Protein AF-A0A0F9W9T1-F1 (afdb_monomer_lite)

Foldseek 3Di:
DEFEDEPNDGPDDDAQQDAAPPVRDRVVVVVVDLWFKKKWFDFDPDIDIHTLVVVCVQAWDQDPNDTDGDFDADPPPRTTGPKMWMWIFDPDVCQPQPDDDDDDPDDDDPPDPPDDDPDPDPPPDPDRRRYTYTYTDDMPVCCVVDVVNCCSRVVVPVPPVVVVVVVVVVVVVVVVVVVVVVVVVVVVD

Structure (mmCIF, N/CA/C/O backbone):
data_AF-A0A0F9W9T1-F1
#
_entry.id   AF-A0A0F9W9T1-F1
#
loop_
_atom_site.group_PDB
_atom_site.id
_atom_site.type_symbol
_atom_site.label_atom_id
_atom_site.label_alt_id
_atom_site.label_comp_id
_atom_site.label_asym_id
_atom_site.label_entity_id
_atom_site.label_seq_id
_atom_site.pdbx_PDB_ins_code
_atom_site.Cartn_x
_atom_site.Cartn_y
_atom_site.Cartn_z
_atom_site.occupancy
_atom_site.B_iso_or_equiv
_atom_site.auth_seq_id
_atom_site.auth_comp_id
_atom_site.auth_asym_id
_atom_site.auth_atom_id
_atom_site.pdbx_PDB_model_num
ATOM 1 N N . MET A 1 1 ? 1.017 -6.788 17.090 1.00 85.75 1 MET A N 1
ATOM 2 C CA . MET A 1 1 ? -0.159 -5.936 16.829 1.00 85.75 1 MET A CA 1
ATOM 3 C C . MET A 1 1 ? 0.284 -4.697 16.067 1.00 85.75 1 MET A C 1
ATOM 5 O O . MET A 1 1 ? 1.392 -4.225 16.277 1.00 85.75 1 MET A O 1
ATOM 9 N N . ILE A 1 2 ? -0.558 -4.173 15.190 1.00 88.75 2 ILE A N 1
ATOM 10 C CA . ILE A 1 2 ? -0.291 -2.956 14.420 1.00 88.75 2 ILE A CA 1
ATOM 11 C C . ILE A 1 2 ? -1.302 -1.911 14.847 1.00 88.75 2 ILE A C 1
ATOM 13 O O . ILE A 1 2 ? -2.493 -2.212 14.946 1.00 88.75 2 ILE A O 1
ATOM 17 N N . LEU A 1 3 ? -0.823 -0.699 15.093 1.00 90.81 3 LEU A N 1
ATOM 18 C CA . LEU A 1 3 ? -1.656 0.435 15.461 1.00 90.81 3 LEU A CA 1
ATOM 19 C C . LEU A 1 3 ? -1.586 1.487 14.361 1.00 90.81 3 LEU A C 1
ATOM 21 O O . LEU A 1 3 ? -0.518 2.035 14.095 1.00 90.81 3 LEU A O 1
ATOM 25 N N . LEU A 1 4 ? -2.727 1.784 13.745 1.00 92.06 4 LEU A N 1
ATOM 26 C CA . LEU A 1 4 ? -2.859 2.871 12.782 1.00 92.06 4 LEU A CA 1
ATOM 27 C C . LEU A 1 4 ? -3.355 4.110 13.526 1.00 92.06 4 LEU A C 1
ATOM 29 O O . LEU A 1 4 ? -4.450 4.099 14.092 1.00 92.06 4 LEU A O 1
ATOM 33 N N . LYS A 1 5 ? -2.544 5.165 13.562 1.00 92.81 5 LYS A N 1
ATOM 34 C CA . LYS A 1 5 ? -2.776 6.377 14.351 1.00 92.81 5 LYS A CA 1
ATOM 35 C C . LYS A 1 5 ? -3.070 7.563 13.434 1.00 92.81 5 LYS A C 1
ATOM 37 O O . LYS A 1 5 ? -2.303 7.845 12.520 1.00 92.81 5 LYS A O 1
ATOM 42 N N . LYS A 1 6 ? -4.162 8.284 13.692 1.00 92.56 6 LYS A N 1
ATOM 43 C CA . LYS A 1 6 ? -4.548 9.516 12.983 1.00 92.56 6 LYS A CA 1
ATOM 44 C C . LYS A 1 6 ? -4.962 10.568 14.012 1.00 92.56 6 LYS A C 1
ATOM 46 O O . LYS A 1 6 ? -5.697 10.243 14.939 1.00 92.56 6 LYS A O 1
ATOM 51 N N . ASP A 1 7 ? -4.458 11.795 13.891 1.00 90.56 7 ASP A N 1
ATOM 52 C CA . ASP A 1 7 ? -4.792 12.921 14.786 1.00 90.56 7 ASP A CA 1
ATOM 53 C C . ASP A 1 7 ? -4.627 12.593 16.281 1.00 90.56 7 ASP A C 1
ATOM 55 O O . ASP A 1 7 ? -5.479 12.875 17.120 1.00 90.56 7 ASP A O 1
ATOM 59 N N . ASN A 1 8 ? -3.525 11.924 16.620 1.00 85.25 8 ASN A N 1
ATOM 60 C CA . ASN A 1 8 ? -3.238 11.419 17.963 1.00 85.25 8 ASN A CA 1
ATOM 61 C C . ASN A 1 8 ? -4.199 10.368 18.543 1.00 85.25 8 ASN A C 1
ATOM 63 O O . ASN A 1 8 ? -3.999 9.938 19.679 1.00 85.25 8 ASN A O 1
ATOM 67 N N . LYS A 1 9 ? -5.155 9.869 17.759 1.00 88.62 9 LYS A N 1
ATOM 68 C CA . LYS A 1 9 ? -6.079 8.798 18.148 1.00 88.62 9 LYS A CA 1
ATOM 69 C C . LYS A 1 9 ? -5.757 7.498 17.411 1.00 88.62 9 LYS A C 1
ATOM 71 O O . LYS A 1 9 ? -5.314 7.511 16.262 1.00 88.62 9 LYS A O 1
ATOM 76 N N . ILE A 1 10 ? -5.978 6.364 18.078 1.00 88.00 10 ILE A N 1
ATOM 77 C CA . ILE A 1 10 ? -5.897 5.047 17.437 1.00 88.00 10 ILE A CA 1
ATOM 78 C C . ILE A 1 10 ? -7.117 4.912 16.530 1.00 88.00 10 ILE A C 1
ATOM 80 O O . ILE A 1 10 ? -8.256 4.953 16.987 1.00 88.00 10 ILE A O 1
ATOM 84 N N . TYR A 1 11 ? -6.864 4.795 15.233 1.00 88.38 11 TYR A N 1
ATOM 85 C CA . TYR A 1 11 ? -7.890 4.700 14.204 1.00 88.38 11 TYR A CA 1
ATOM 86 C C . TYR A 1 11 ? -8.283 3.245 13.925 1.00 88.38 11 TYR A C 1
ATOM 88 O O . TYR A 1 11 ? -9.458 2.946 13.708 1.00 88.38 11 TYR A O 1
ATOM 96 N N . LYS A 1 12 ? -7.304 2.330 13.932 1.00 90.88 12 LYS A N 1
ATOM 97 C CA . LYS A 1 12 ? -7.521 0.894 13.721 1.00 90.88 12 LYS A CA 1
ATOM 98 C C . LYS A 1 12 ? -6.409 0.075 14.373 1.00 90.88 12 LYS A C 1
ATOM 100 O O . LYS A 1 12 ? -5.238 0.440 14.292 1.00 90.88 12 LYS A O 1
ATOM 105 N N . GLU A 1 13 ? -6.797 -1.050 14.961 1.00 90.62 13 GLU A N 1
ATOM 106 C CA . GLU A 1 13 ? -5.888 -2.083 15.455 1.00 90.62 13 GLU A CA 1
ATOM 107 C C . GLU A 1 13 ? -5.963 -3.305 14.540 1.00 90.62 13 GLU A C 1
ATOM 109 O O . GLU A 1 13 ? -7.050 -3.677 14.079 1.00 90.62 13 GLU A O 1
ATOM 114 N N . ILE A 1 14 ? -4.811 -3.912 14.263 1.00 89.44 14 ILE A N 1
ATOM 115 C CA . ILE A 1 14 ? -4.697 -5.084 13.392 1.00 89.44 14 ILE A CA 1
ATOM 116 C C . ILE A 1 14 ? -3.839 -6.121 14.099 1.00 89.44 14 ILE A C 1
ATOM 118 O O . ILE A 1 14 ? -2.766 -5.812 14.634 1.00 89.44 14 ILE A O 1
ATOM 122 N N . ASP A 1 15 ? -4.293 -7.368 14.086 1.00 87.88 15 ASP A N 1
ATOM 123 C CA . ASP A 1 15 ? -3.445 -8.469 14.508 1.00 87.88 15 ASP A CA 1
ATOM 124 C C . ASP A 1 15 ? -2.345 -8.700 13.458 1.00 87.88 15 ASP A C 1
ATOM 126 O O . ASP A 1 15 ? -2.620 -8.758 12.263 1.00 87.88 15 ASP A O 1
ATOM 130 N N . VAL A 1 16 ? -1.097 -8.855 13.903 1.00 84.81 16 VAL A N 1
ATOM 131 C CA . VAL A 1 16 ? 0.056 -9.136 13.024 1.00 84.81 16 VAL A CA 1
ATOM 132 C C . VAL A 1 16 ? -0.051 -10.497 12.341 1.00 84.81 16 VAL A C 1
ATOM 134 O O . VAL A 1 16 ? 0.588 -10.713 11.315 1.00 84.81 16 VAL A O 1
ATOM 137 N N . HIS A 1 17 ? -0.853 -11.403 12.902 1.00 85.31 17 HIS A N 1
ATOM 138 C CA . HIS A 1 17 ? -1.145 -12.702 12.303 1.00 85.31 17 HIS A CA 1
ATOM 139 C C . HIS A 1 17 ? -2.252 -12.643 11.245 1.00 85.31 17 HIS A C 1
ATOM 141 O O . HIS A 1 17 ? -2.488 -13.639 10.567 1.00 85.31 17 HIS A O 1
ATOM 147 N N . THR A 1 18 ? -2.919 -11.494 11.083 1.00 86.81 18 THR A N 1
ATOM 148 C CA . THR A 1 18 ? -3.869 -11.295 9.984 1.00 86.81 18 THR A CA 1
ATOM 149 C C . THR A 1 18 ? -3.113 -11.377 8.661 1.00 86.81 18 THR A C 1
ATOM 151 O O . THR A 1 18 ? -2.023 -10.812 8.530 1.00 86.81 18 THR A O 1
ATOM 154 N N . LEU A 1 19 ? -3.691 -12.089 7.698 1.00 84.44 19 LEU A N 1
ATOM 155 C CA . LEU A 1 19 ? -3.175 -12.164 6.337 1.00 84.44 19 LEU A CA 1
ATOM 156 C C . LEU A 1 19 ? -3.692 -10.978 5.530 1.00 84.44 19 LEU A C 1
ATOM 158 O O . LEU A 1 19 ? -4.877 -10.639 5.616 1.00 84.44 19 LEU A O 1
ATOM 162 N N . ASP A 1 20 ? -2.813 -10.378 4.737 1.00 84.19 20 ASP A N 1
ATOM 163 C CA . ASP A 1 20 ? -3.243 -9.501 3.658 1.00 84.19 20 ASP A CA 1
ATOM 164 C C . ASP A 1 20 ? -3.851 -10.385 2.549 1.00 84.19 20 ASP A C 1
ATOM 166 O O . ASP A 1 20 ? -3.217 -11.339 2.096 1.00 84.19 20 ASP A O 1
ATOM 170 N N . PRO A 1 21 ? -5.099 -10.140 2.133 1.00 83.50 21 PRO A N 1
ATOM 171 C CA . PRO A 1 21 ? -5.796 -10.996 1.173 1.00 83.50 21 PRO A CA 1
ATOM 172 C C . PRO A 1 21 ? -5.230 -10.905 -0.254 1.00 83.50 21 PRO A C 1
ATOM 174 O O . PRO A 1 21 ? -5.582 -11.749 -1.076 1.00 83.50 21 PRO A O 1
ATOM 177 N N . ILE A 1 22 ? -4.418 -9.888 -0.574 1.00 87.12 22 ILE A N 1
ATOM 178 C CA . ILE A 1 22 ? -3.800 -9.742 -1.897 1.00 87.12 22 ILE A CA 1
ATOM 179 C C . ILE A 1 22 ? -2.465 -10.476 -1.911 1.00 87.12 22 ILE A C 1
ATOM 181 O O . ILE A 1 22 ? -2.247 -11.354 -2.742 1.00 87.12 22 ILE A O 1
ATOM 185 N N . SER A 1 23 ? -1.578 -10.128 -0.980 1.00 83.94 23 SER A N 1
ATOM 186 C CA . SER A 1 23 ? -0.234 -10.707 -0.938 1.00 83.94 23 SER A CA 1
ATOM 187 C C . SER A 1 23 ? -0.209 -12.125 -0.379 1.00 83.94 23 SER A C 1
ATOM 189 O O . SER A 1 23 ? 0.748 -12.856 -0.613 1.00 83.94 23 SER A O 1
ATOM 191 N N . LEU A 1 24 ? -1.255 -12.507 0.365 1.00 84.75 24 LEU A N 1
ATOM 192 C CA . LEU A 1 24 ? -1.344 -13.742 1.147 1.00 84.75 24 LEU A CA 1
ATOM 193 C C . LEU A 1 24 ? -0.253 -13.863 2.225 1.00 84.75 24 LEU A C 1
ATOM 195 O O . LEU A 1 24 ? -0.151 -14.898 2.886 1.00 84.75 24 LEU A O 1
ATOM 199 N N . ASP A 1 25 ? 0.511 -12.794 2.456 1.00 83.94 25 ASP A N 1
ATOM 200 C CA . ASP A 1 25 ? 1.517 -12.717 3.500 1.00 83.94 25 ASP A CA 1
ATOM 201 C C . ASP A 1 25 ? 0.903 -12.220 4.806 1.00 83.94 25 ASP A C 1
ATOM 203 O O . ASP A 1 25 ? 0.035 -11.342 4.853 1.00 83.94 25 ASP A O 1
ATOM 207 N N . SER A 1 26 ? 1.408 -12.759 5.913 1.00 84.75 26 SER A N 1
ATOM 208 C CA . SER A 1 26 ? 1.086 -12.206 7.225 1.00 84.75 26 SER A CA 1
ATOM 209 C C . SER A 1 26 ? 1.711 -10.828 7.384 1.00 84.75 26 SER A C 1
ATOM 211 O O . SER A 1 26 ? 2.867 -10.609 7.003 1.00 84.75 26 SER A O 1
ATOM 213 N N . TYR A 1 27 ? 1.000 -9.909 8.038 1.00 84.62 27 TYR A N 1
ATOM 214 C CA . TYR A 1 27 ? 1.586 -8.602 8.319 1.00 84.62 27 TYR A CA 1
ATOM 215 C C . TYR A 1 27 ? 2.848 -8.676 9.169 1.00 84.62 27 TYR A C 1
ATOM 217 O O . TYR A 1 27 ? 3.676 -7.778 9.078 1.00 84.62 27 TYR A O 1
ATOM 225 N N . LYS A 1 28 ? 3.026 -9.734 9.966 1.00 84.56 28 LYS A N 1
ATOM 226 C CA . LYS A 1 28 ? 4.287 -10.005 10.656 1.00 84.56 28 LYS A CA 1
ATOM 227 C C . LYS A 1 28 ? 5.464 -10.035 9.672 1.00 84.56 28 LYS A C 1
ATOM 229 O O . LYS A 1 28 ? 6.421 -9.303 9.887 1.00 84.56 28 LYS A O 1
ATOM 234 N N . ASN A 1 29 ? 5.355 -10.815 8.597 1.00 81.56 29 ASN A N 1
ATOM 235 C CA . ASN A 1 29 ? 6.407 -10.937 7.584 1.00 81.56 29 ASN A CA 1
ATOM 236 C C . ASN A 1 29 ? 6.582 -9.621 6.817 1.00 81.56 29 ASN A C 1
ATOM 238 O O . ASN A 1 29 ? 7.699 -9.171 6.589 1.00 81.56 29 ASN A O 1
ATOM 242 N N . ILE A 1 30 ? 5.471 -8.960 6.475 1.00 82.56 30 ILE A N 1
ATOM 243 C CA . ILE A 1 30 ? 5.495 -7.680 5.752 1.00 82.56 30 ILE A CA 1
ATOM 244 C C . ILE A 1 30 ? 6.203 -6.592 6.588 1.00 82.56 30 ILE A C 1
ATOM 246 O O . ILE A 1 30 ? 6.928 -5.752 6.054 1.00 82.56 30 ILE A O 1
ATOM 250 N N . ILE A 1 31 ? 6.015 -6.612 7.909 1.00 80.06 31 ILE A N 1
ATOM 251 C CA . ILE A 1 31 ? 6.613 -5.673 8.865 1.00 80.06 31 ILE A CA 1
ATOM 252 C C . ILE A 1 31 ? 8.104 -5.912 9.093 1.00 80.06 31 ILE A C 1
ATOM 254 O O . ILE A 1 31 ? 8.781 -4.993 9.540 1.00 80.06 31 ILE A O 1
ATOM 258 N N . GLU A 1 32 ? 8.656 -7.083 8.806 1.00 78.31 32 GLU A N 1
ATOM 259 C CA . GLU A 1 32 ? 10.103 -7.286 8.966 1.00 78.31 32 GLU A CA 1
ATOM 260 C C . GLU A 1 32 ? 10.920 -6.414 7.988 1.00 78.31 32 GLU A C 1
ATOM 262 O O . GLU A 1 32 ? 12.103 -6.171 8.214 1.00 78.31 32 GLU A O 1
ATOM 267 N N . ASN A 1 33 ? 10.269 -5.818 6.981 1.00 69.31 33 ASN A N 1
ATOM 268 C CA . ASN A 1 33 ? 10.853 -4.791 6.129 1.00 69.31 33 ASN A CA 1
ATOM 269 C C . ASN A 1 33 ? 10.755 -3.393 6.783 1.00 69.31 33 ASN A C 1
ATOM 271 O O . ASN A 1 33 ? 9.680 -2.908 7.163 1.00 69.31 33 ASN A O 1
ATOM 275 N N . ASP A 1 34 ? 11.892 -2.696 6.887 1.00 64.56 34 ASP A N 1
ATOM 276 C CA . ASP A 1 34 ? 12.046 -1.418 7.613 1.00 64.56 34 ASP A CA 1
ATOM 277 C C . ASP A 1 34 ? 11.173 -0.271 7.077 1.00 64.56 34 ASP A C 1
ATOM 279 O O . ASP A 1 34 ? 10.972 0.751 7.737 1.00 64.56 34 ASP A O 1
ATOM 283 N N . LYS A 1 35 ? 10.604 -0.429 5.886 1.00 75.88 35 LYS A N 1
ATOM 284 C CA . LYS A 1 35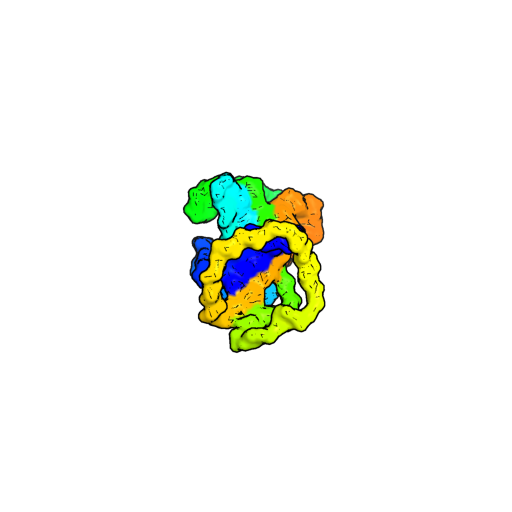 ? 9.983 0.645 5.121 1.00 75.88 35 LYS A CA 1
ATOM 285 C C . LYS A 1 35 ? 8.645 0.204 4.548 1.00 75.88 35 LYS A C 1
ATOM 287 O O . LYS A 1 35 ? 8.536 -0.066 3.364 1.00 75.88 35 LYS A O 1
ATOM 292 N N . LEU A 1 36 ? 7.626 0.187 5.403 1.00 87.00 36 LEU A N 1
ATOM 293 C CA . LEU A 1 36 ? 6.271 -0.190 5.017 1.00 87.00 36 LEU A CA 1
ATOM 294 C C . LEU A 1 36 ? 5.321 1.010 5.045 1.00 87.00 36 LEU A C 1
ATOM 296 O O . LEU A 1 36 ? 5.285 1.770 6.023 1.00 87.00 36 LEU A O 1
ATOM 300 N N . ILE A 1 37 ? 4.519 1.128 3.990 1.00 91.75 37 ILE A N 1
ATOM 301 C CA . ILE A 1 37 ? 3.337 1.982 3.944 1.00 91.75 37 ILE A CA 1
ATOM 302 C C . ILE A 1 37 ? 2.123 1.057 3.880 1.00 91.75 37 ILE A C 1
ATOM 304 O O . ILE A 1 37 ? 2.019 0.181 3.023 1.00 91.75 37 ILE A O 1
ATOM 308 N N . LEU A 1 38 ? 1.214 1.236 4.829 1.00 93.75 38 LEU A N 1
ATOM 309 C CA . LEU A 1 38 ? -0.082 0.574 4.838 1.00 93.75 38 LEU A CA 1
ATOM 310 C C . LEU A 1 38 ? -1.135 1.565 4.371 1.00 93.75 38 LEU A C 1
ATOM 312 O O . LEU A 1 38 ? -1.006 2.773 4.578 1.00 93.75 38 LEU A O 1
ATOM 316 N N . CYS A 1 39 ? -2.212 1.063 3.792 1.00 94.69 39 CYS A N 1
ATOM 317 C CA . CYS A 1 39 ? -3.379 1.875 3.510 1.00 94.69 39 CYS A CA 1
ATOM 318 C C . CYS A 1 39 ? -4.645 1.229 4.067 1.00 94.69 39 CYS A C 1
ATOM 320 O O . CYS A 1 39 ? -4.726 0.012 4.230 1.00 94.69 39 CYS A O 1
ATOM 322 N N . ILE A 1 40 ? -5.626 2.065 4.396 1.00 95.69 40 ILE A N 1
ATOM 323 C CA . ILE A 1 40 ? -6.970 1.637 4.765 1.00 95.69 40 ILE A CA 1
ATOM 324 C C . ILE A 1 40 ? -7.912 2.020 3.635 1.00 95.69 40 ILE A C 1
ATOM 326 O O . ILE A 1 40 ? -8.072 3.210 3.352 1.00 95.69 40 ILE A O 1
ATOM 330 N N . LEU A 1 41 ? -8.582 1.030 3.054 1.00 95.94 41 LEU A N 1
ATOM 331 C CA . LEU A 1 41 ? -9.713 1.247 2.162 1.00 95.94 41 LEU A CA 1
ATOM 332 C C . LEU A 1 41 ? -10.955 1.524 3.006 1.00 95.94 41 LEU A C 1
ATOM 334 O O . LEU A 1 41 ? -11.352 0.707 3.844 1.00 95.94 41 LEU A O 1
ATOM 338 N N . ILE A 1 42 ? -11.565 2.687 2.795 1.00 95.31 42 ILE A N 1
ATOM 339 C CA . ILE A 1 42 ? -12.809 3.083 3.449 1.00 95.31 42 ILE A CA 1
ATOM 340 C C . ILE A 1 42 ? -13.957 2.717 2.517 1.00 95.31 42 ILE A C 1
ATOM 342 O O . ILE A 1 42 ? -14.196 3.392 1.515 1.00 95.31 42 ILE A O 1
ATOM 346 N N . CYS A 1 43 ? -14.661 1.643 2.860 1.00 94.06 43 CYS A N 1
ATOM 347 C CA . CYS A 1 43 ? -15.869 1.212 2.166 1.00 94.06 43 CYS A CA 1
ATOM 348 C C . CYS A 1 43 ? -17.110 1.754 2.896 1.00 94.06 43 CYS A C 1
ATOM 350 O O . CYS A 1 43 ? -17.005 2.548 3.838 1.00 94.06 43 CYS A O 1
ATOM 352 N N . ASN A 1 44 ? -18.304 1.364 2.449 1.00 91.06 44 ASN A N 1
ATOM 353 C CA . ASN A 1 44 ? -19.557 1.824 3.055 1.00 91.06 44 ASN A CA 1
ATOM 354 C C . ASN A 1 44 ? -19.727 1.311 4.482 1.00 91.06 44 ASN A C 1
ATOM 356 O O . ASN A 1 44 ? -20.084 2.069 5.385 1.00 91.06 44 ASN A O 1
ATOM 360 N N . THR A 1 45 ? -19.486 0.019 4.656 1.00 89.25 45 THR A N 1
ATOM 361 C CA . THR A 1 45 ? -19.811 -0.726 5.874 1.00 89.25 45 THR A CA 1
ATOM 362 C C . THR A 1 45 ? -18.570 -1.113 6.659 1.00 89.25 45 THR A C 1
ATOM 364 O O . THR A 1 45 ? -18.626 -1.307 7.874 1.00 89.25 45 THR A O 1
ATOM 367 N N . THR A 1 46 ? -17.432 -1.196 5.983 1.00 92.38 46 THR A N 1
ATOM 368 C CA . THR A 1 46 ? -16.225 -1.819 6.511 1.00 92.38 46 THR A CA 1
ATOM 369 C C . THR A 1 46 ? -14.975 -1.027 6.144 1.00 92.38 46 THR A C 1
ATOM 371 O O . THR A 1 46 ? -14.971 -0.116 5.313 1.00 92.38 46 THR A O 1
ATOM 374 N N . ARG A 1 47 ? -13.889 -1.342 6.851 1.00 92.75 47 ARG A N 1
ATOM 375 C CA . ARG A 1 47 ? -12.562 -0.782 6.608 1.00 92.75 47 ARG A CA 1
ATOM 376 C C . ARG A 1 47 ? -11.575 -1.924 6.546 1.00 92.75 47 ARG A C 1
ATOM 378 O O . ARG A 1 47 ? -11.495 -2.703 7.501 1.00 92.75 47 ARG A O 1
ATOM 385 N N . TYR A 1 48 ? -10.819 -1.972 5.466 1.00 93.19 48 TYR A N 1
ATOM 386 C CA . TYR A 1 48 ? -9.861 -3.032 5.197 1.00 93.19 48 TYR A CA 1
ATOM 387 C C . TYR A 1 48 ? -8.473 -2.436 5.087 1.00 93.19 48 TYR A C 1
ATOM 389 O O . TYR A 1 48 ? -8.315 -1.328 4.580 1.00 93.19 48 TYR A O 1
ATOM 397 N N . VAL A 1 49 ? -7.487 -3.144 5.622 1.00 93.38 49 VAL A N 1
ATOM 398 C CA . VAL A 1 49 ? -6.094 -2.703 5.595 1.00 93.38 49 VAL A CA 1
ATOM 399 C C . VAL A 1 49 ? -5.358 -3.541 4.573 1.00 93.38 49 VAL A C 1
ATOM 401 O O . VAL A 1 49 ? -5.638 -4.730 4.467 1.00 93.38 49 VAL A O 1
ATOM 404 N N . TYR A 1 50 ? -4.459 -2.897 3.838 1.00 93.69 50 TYR A N 1
ATOM 405 C CA . TYR A 1 50 ? -3.623 -3.505 2.811 1.00 93.69 50 TYR A CA 1
ATOM 406 C C . TYR A 1 50 ? -2.248 -2.849 2.798 1.00 93.69 50 TYR A C 1
ATOM 408 O O . TYR A 1 50 ? -2.059 -1.755 3.352 1.00 93.69 50 TYR A O 1
ATOM 416 N N . ARG A 1 51 ? -1.294 -3.477 2.113 1.00 92.00 51 ARG A N 1
ATOM 417 C CA . ARG A 1 51 ? -0.086 -2.770 1.669 1.00 92.00 51 ARG A CA 1
ATOM 418 C C . ARG A 1 51 ? -0.453 -1.671 0.673 1.00 92.00 51 ARG A C 1
ATOM 420 O O . ARG A 1 51 ? -1.358 -1.833 -0.144 1.00 92.00 51 ARG A O 1
ATOM 427 N N . ALA A 1 52 ? 0.229 -0.532 0.765 1.00 91.94 52 ALA A N 1
ATOM 428 C CA . ALA A 1 52 ? -0.008 0.570 -0.158 1.00 91.94 52 ALA A CA 1
ATOM 429 C C . ALA A 1 52 ? 0.359 0.187 -1.599 1.00 91.94 52 ALA A C 1
ATOM 431 O O . ALA A 1 52 ? -0.439 0.489 -2.480 1.00 91.94 52 ALA A O 1
ATOM 432 N N . THR A 1 53 ? 1.468 -0.540 -1.808 1.00 88.06 53 THR A N 1
ATOM 433 C CA . THR A 1 53 ? 1.903 -1.087 -3.113 1.00 88.06 53 THR A CA 1
ATOM 434 C C . THR A 1 53 ? 0.749 -1.688 -3.898 1.00 88.06 53 THR A C 1
ATOM 436 O O . THR A 1 53 ? 0.417 -1.246 -4.995 1.00 88.06 53 THR A O 1
ATOM 439 N N . ASP A 1 54 ? 0.097 -2.669 -3.282 1.00 89.31 54 ASP A N 1
ATOM 440 C CA . ASP A 1 54 ? -0.864 -3.540 -3.943 1.00 89.31 54 ASP A CA 1
ATOM 441 C C . ASP A 1 54 ? -2.095 -2.728 -4.365 1.00 89.31 54 ASP A C 1
ATOM 443 O O . ASP A 1 54 ? -2.639 -2.880 -5.457 1.00 89.31 54 ASP A O 1
ATOM 447 N N . ILE A 1 55 ? -2.501 -1.781 -3.517 1.00 92.81 55 ILE A N 1
ATOM 448 C CA . ILE A 1 55 ? -3.611 -0.875 -3.803 1.00 92.81 55 ILE A CA 1
ATOM 449 C C . ILE A 1 55 ? -3.235 0.173 -4.846 1.00 92.81 55 ILE A C 1
ATOM 451 O O . ILE A 1 55 ? -4.070 0.519 -5.684 1.00 92.81 55 ILE A O 1
ATOM 455 N N . ILE A 1 56 ? -2.002 0.676 -4.818 1.00 90.19 56 ILE A N 1
ATOM 456 C CA . ILE A 1 56 ? -1.514 1.653 -5.787 1.00 90.19 56 ILE A CA 1
ATOM 457 C C . ILE A 1 56 ? -1.511 1.038 -7.185 1.00 90.19 56 ILE A C 1
ATOM 459 O O . ILE A 1 56 ? -2.030 1.660 -8.108 1.00 90.19 56 ILE A O 1
ATOM 463 N N . GLU A 1 57 ? -1.004 -0.183 -7.335 1.00 87.38 57 GLU A N 1
ATOM 464 C CA . GLU A 1 57 ? -0.986 -0.903 -8.615 1.00 87.38 57 GLU A CA 1
ATOM 465 C C . GLU A 1 57 ? -2.395 -1.178 -9.150 1.00 87.38 57 GLU A C 1
ATOM 467 O O . GLU A 1 57 ? -2.645 -1.066 -10.350 1.00 87.38 57 GLU A O 1
ATOM 472 N N . MET A 1 58 ? -3.342 -1.486 -8.261 1.00 88.69 58 MET A N 1
ATOM 473 C CA . MET A 1 58 ? -4.738 -1.708 -8.644 1.00 88.69 58 MET A CA 1
ATOM 474 C C . MET A 1 58 ? -5.481 -0.416 -9.006 1.00 88.69 58 MET A C 1
ATOM 476 O O . MET A 1 58 ? -6.412 -0.444 -9.814 1.00 88.69 58 MET A O 1
ATOM 480 N N . ARG A 1 59 ? -5.130 0.710 -8.375 1.00 88.25 59 ARG A N 1
ATOM 481 C CA . ARG A 1 59 ? -5.889 1.967 -8.470 1.00 88.25 59 ARG A CA 1
ATOM 482 C C . ARG A 1 59 ? -5.299 2.964 -9.454 1.00 88.25 59 ARG A C 1
ATOM 484 O O . ARG A 1 59 ? -6.058 3.765 -10.006 1.00 88.25 59 ARG A O 1
ATOM 491 N N . TYR A 1 60 ? -3.989 2.939 -9.670 1.00 85.88 60 TYR A N 1
ATOM 492 C CA . TYR A 1 60 ? -3.301 3.929 -10.483 1.00 85.88 60 TYR A CA 1
ATOM 493 C C . TYR A 1 60 ? -2.577 3.311 -11.668 1.00 85.88 60 TYR A C 1
ATOM 495 O O . TYR A 1 60 ? -1.836 2.345 -11.537 1.00 85.88 60 TYR A O 1
ATOM 503 N N . SER A 1 61 ? -2.703 3.962 -12.822 1.00 82.56 61 SER A N 1
ATOM 504 C CA . SER A 1 61 ? -1.785 3.762 -13.941 1.00 82.56 61 SER A CA 1
ATOM 505 C C . SER A 1 61 ? -1.019 5.052 -14.181 1.00 82.56 61 SER A C 1
ATOM 507 O O . SER A 1 61 ? -1.615 6.117 -14.358 1.00 82.56 61 SER A O 1
ATOM 509 N N . ILE A 1 62 ? 0.310 4.963 -14.151 1.00 76.75 62 ILE A N 1
ATOM 510 C CA . ILE A 1 62 ? 1.199 6.090 -14.422 1.00 76.75 62 ILE A CA 1
ATOM 511 C C . ILE A 1 62 ? 1.736 5.918 -15.840 1.00 76.75 62 ILE A C 1
ATOM 513 O O . ILE A 1 62 ? 2.629 5.107 -16.080 1.00 76.75 62 ILE A O 1
ATOM 517 N N . MET A 1 63 ? 1.206 6.694 -16.782 1.00 73.31 63 MET A N 1
ATOM 518 C CA . MET A 1 63 ? 1.697 6.741 -18.162 1.00 73.31 63 MET A CA 1
ATOM 519 C C . MET A 1 63 ? 2.139 8.163 -18.483 1.00 73.31 63 MET A C 1
ATOM 521 O O . MET A 1 63 ? 1.426 9.099 -18.165 1.00 73.31 63 MET A O 1
ATOM 525 N N . PHE A 1 64 ? 3.316 8.352 -19.087 1.00 71.88 64 PHE A N 1
ATOM 526 C CA . PHE A 1 64 ? 3.791 9.669 -19.557 1.00 71.88 64 PHE A CA 1
ATOM 527 C C . PHE A 1 64 ? 3.680 10.820 -18.530 1.00 71.88 64 PHE A C 1
ATOM 529 O O . PHE A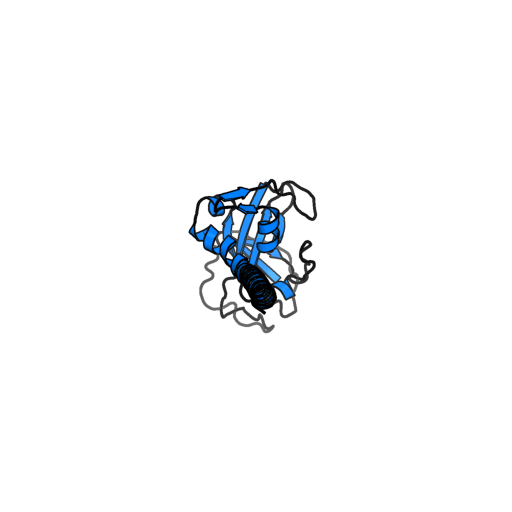 1 64 ? 3.320 11.940 -18.879 1.00 71.88 64 PHE A O 1
ATOM 536 N N . ASN 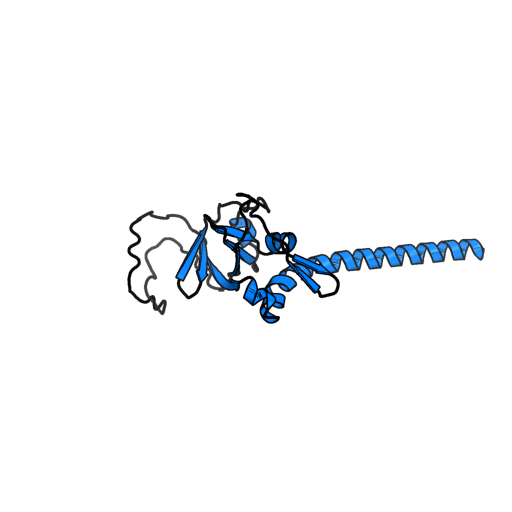A 1 65 ? 3.990 10.556 -17.255 1.00 69.38 65 ASN A N 1
ATOM 537 C CA . ASN A 1 65 ? 3.828 11.491 -16.128 1.00 69.38 65 ASN A CA 1
ATOM 538 C C . ASN A 1 65 ? 2.379 11.916 -15.808 1.00 69.38 65 ASN A C 1
ATOM 540 O O . ASN A 1 65 ? 2.179 12.774 -14.947 1.00 69.38 65 ASN A O 1
ATOM 544 N N . THR A 1 66 ? 1.365 11.306 -16.422 1.00 74.06 66 THR A N 1
ATOM 545 C CA . THR A 1 66 ? -0.036 11.451 -16.018 1.00 74.06 66 THR A CA 1
ATOM 546 C C . THR A 1 66 ? -0.469 10.273 -15.151 1.00 74.06 66 THR A C 1
ATOM 548 O O . THR A 1 66 ? -0.179 9.115 -15.450 1.00 74.06 66 THR A O 1
ATOM 551 N N . ILE A 1 67 ? -1.157 10.579 -14.049 1.00 78.19 67 ILE A N 1
ATOM 552 C CA . ILE A 1 67 ? -1.713 9.584 -13.129 1.00 78.19 67 ILE A CA 1
ATOM 553 C C . ILE A 1 67 ? -3.184 9.394 -13.487 1.00 78.19 67 ILE A C 1
ATOM 555 O O . ILE A 1 67 ? -3.984 10.320 -13.338 1.00 78.19 67 ILE A O 1
ATOM 559 N N . HIS A 1 68 ? -3.535 8.194 -13.930 1.00 81.56 68 HIS A N 1
ATOM 560 C CA . HIS A 1 68 ? -4.917 7.774 -14.116 1.00 81.56 68 HIS A CA 1
ATOM 561 C C . HIS A 1 68 ? -5.404 7.094 -12.842 1.00 81.56 68 HIS A C 1
ATOM 563 O O . HIS A 1 68 ? -4.710 6.229 -12.317 1.00 81.56 68 HIS A O 1
ATOM 569 N N . VAL A 1 69 ? -6.577 7.494 -12.349 1.00 85.25 69 VAL A N 1
ATOM 570 C CA . VAL A 1 69 ? -7.197 6.930 -11.144 1.00 85.25 69 VAL A CA 1
ATOM 571 C C . VAL A 1 69 ? -8.418 6.125 -11.562 1.00 85.25 69 VAL A C 1
ATOM 573 O O . VAL A 1 69 ? -9.318 6.664 -12.209 1.00 85.25 69 VAL A O 1
ATOM 576 N N . TYR A 1 70 ? -8.459 4.853 -11.186 1.00 86.69 70 TYR A N 1
ATOM 577 C CA . TYR A 1 70 ? -9.579 3.966 -11.479 1.00 86.69 70 TYR A CA 1
ATOM 578 C C . TYR A 1 70 ? -10.506 3.814 -10.278 1.00 86.69 70 TYR A C 1
ATOM 580 O O . TYR A 1 70 ? -10.114 3.990 -9.121 1.00 86.69 70 TYR A O 1
ATOM 588 N N . LEU A 1 71 ? -11.757 3.451 -10.565 1.00 90.06 71 LEU A N 1
ATOM 589 C CA . LEU A 1 71 ? -12.694 3.041 -9.531 1.00 90.06 71 LEU A CA 1
ATOM 590 C C . LEU A 1 71 ? -12.187 1.747 -8.889 1.00 90.06 71 LEU A C 1
ATOM 592 O O . LEU A 1 71 ? -12.114 0.708 -9.545 1.00 90.06 71 LEU A O 1
ATOM 596 N N . LEU A 1 72 ? -11.857 1.816 -7.603 1.00 92.25 72 LEU A N 1
ATOM 597 C CA . LEU A 1 72 ? -11.359 0.676 -6.851 1.00 92.25 72 LEU A CA 1
ATOM 598 C C . LEU A 1 72 ? -12.515 -0.041 -6.147 1.00 92.25 72 LEU A C 1
ATOM 600 O O . LEU A 1 72 ? -13.324 0.585 -5.458 1.00 92.25 72 LEU A O 1
ATOM 604 N N . LYS A 1 73 ? -12.552 -1.366 -6.287 1.00 92.44 73 LYS A N 1
ATOM 605 C CA . LYS A 1 73 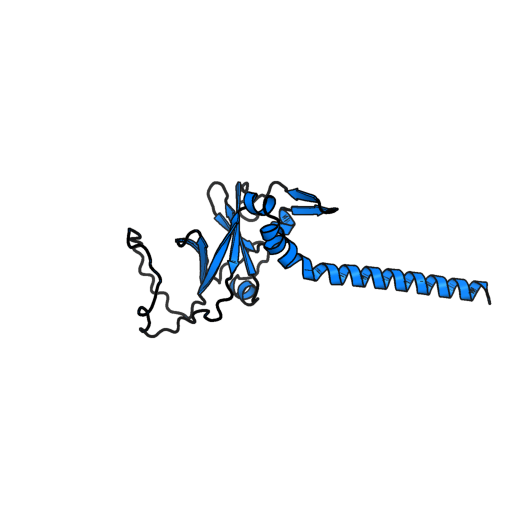? -13.372 -2.245 -5.451 1.00 92.44 73 LYS A CA 1
ATOM 606 C C . LYS A 1 73 ? -12.477 -3.004 -4.490 1.00 92.44 73 LYS A C 1
ATOM 608 O O . LYS A 1 73 ? -11.409 -3.469 -4.883 1.00 92.44 73 LYS A O 1
ATOM 613 N N . ASP A 1 74 ? -12.937 -3.149 -3.258 1.00 92.25 74 ASP A N 1
ATOM 614 C CA . ASP A 1 74 ? -12.231 -3.913 -2.241 1.00 92.25 74 ASP A CA 1
ATOM 615 C C . ASP A 1 74 ? -12.072 -5.388 -2.677 1.00 92.25 74 ASP A C 1
ATOM 617 O O . ASP A 1 74 ? -13.052 -6.012 -3.097 1.00 92.25 74 ASP A O 1
ATOM 621 N N . PRO A 1 75 ? -10.865 -5.974 -2.605 1.00 89.62 75 PRO A N 1
ATOM 622 C CA . PRO A 1 75 ? -10.627 -7.354 -3.029 1.00 89.62 75 PRO A CA 1
ATOM 623 C C . PRO A 1 75 ? -11.477 -8.406 -2.309 1.00 89.62 75 PRO A C 1
ATOM 625 O O . PRO A 1 75 ? -11.908 -9.367 -2.951 1.00 89.62 75 PRO A O 1
ATOM 628 N N . ILE A 1 76 ? -11.729 -8.230 -1.006 1.00 89.62 76 ILE A N 1
ATOM 629 C CA . ILE A 1 76 ? -12.453 -9.206 -0.179 1.00 89.62 76 ILE A CA 1
ATOM 630 C C . ILE A 1 76 ? -13.961 -9.067 -0.390 1.00 89.62 76 ILE A C 1
ATOM 632 O O . ILE A 1 76 ? -14.638 -10.006 -0.803 1.00 89.62 76 ILE A O 1
ATOM 636 N N . SER A 1 77 ? -14.495 -7.894 -0.069 1.00 92.44 77 SER A N 1
ATOM 637 C CA . SER A 1 77 ? -15.933 -7.622 -0.006 1.00 92.44 77 SER A CA 1
ATOM 638 C C . SER A 1 77 ? -16.538 -7.254 -1.354 1.00 92.44 77 SER A C 1
ATOM 640 O O . SER A 1 77 ? -17.755 -7.308 -1.514 1.00 92.44 77 SER A O 1
ATOM 642 N N . ARG A 1 78 ? -15.698 -6.875 -2.328 1.00 92.69 78 ARG A N 1
ATOM 643 C CA . ARG A 1 78 ? -16.109 -6.311 -3.624 1.00 92.69 78 ARG A CA 1
ATOM 644 C C . ARG A 1 78 ? -16.903 -5.007 -3.504 1.00 92.69 78 ARG A C 1
ATOM 646 O O . ARG A 1 78 ? -17.468 -4.555 -4.502 1.00 92.69 78 ARG A O 1
ATOM 653 N N . GLU A 1 79 ? -16.918 -4.393 -2.321 1.00 93.88 79 GLU A N 1
ATOM 654 C CA . GLU A 1 79 ? -17.541 -3.096 -2.087 1.00 93.88 79 GLU A CA 1
ATOM 655 C C . GLU A 1 79 ? -16.782 -1.976 -2.803 1.00 93.88 79 GLU A C 1
ATOM 657 O O . GLU A 1 79 ? -15.578 -2.056 -3.049 1.00 93.88 79 GLU A O 1
ATOM 662 N N . GLU A 1 80 ? -17.504 -0.910 -3.137 1.00 93.88 80 GLU A N 1
ATOM 663 C CA . GLU A 1 80 ? -16.912 0.304 -3.685 1.00 93.88 80 GLU A CA 1
ATOM 664 C C . GLU A 1 80 ? -16.104 1.046 -2.614 1.00 93.88 80 GLU A C 1
ATOM 666 O O . GLU A 1 80 ? -16.595 1.329 -1.514 1.00 93.88 80 GLU A O 1
ATOM 671 N N . VAL A 1 81 ? -14.863 1.393 -2.957 1.00 95.94 81 VAL A N 1
ATOM 672 C CA . VAL A 1 81 ? -13.970 2.140 -2.073 1.00 95.94 81 VAL A CA 1
ATOM 673 C C . VAL A 1 81 ? -14.237 3.633 -2.222 1.00 95.94 81 VAL A C 1
ATOM 675 O O . VAL A 1 81 ? -13.951 4.228 -3.262 1.00 95.94 81 VAL A O 1
ATOM 678 N N . LYS A 1 82 ? -14.724 4.260 -1.150 1.00 95.00 82 LYS A N 1
ATOM 679 C CA . LYS A 1 82 ? -15.027 5.696 -1.111 1.00 95.00 82 LYS A CA 1
ATOM 680 C C . LYS A 1 82 ? -13.787 6.562 -0.952 1.00 95.00 82 LYS A C 1
ATOM 682 O O . LYS A 1 82 ? -13.705 7.633 -1.547 1.00 95.00 82 LYS A O 1
ATOM 687 N N . ASP A 1 83 ? -12.853 6.122 -0.118 1.00 95.06 83 ASP A N 1
ATOM 688 C CA . ASP A 1 83 ? -11.626 6.860 0.172 1.00 95.06 83 ASP A CA 1
ATOM 689 C C . ASP A 1 83 ? -10.512 5.902 0.607 1.00 95.06 83 ASP A C 1
ATOM 691 O O . ASP A 1 83 ? -10.774 4.759 0.997 1.00 95.06 83 ASP A O 1
ATOM 695 N N . VAL A 1 84 ? -9.270 6.373 0.539 1.00 96.06 84 VAL A N 1
ATOM 696 C CA . VAL A 1 84 ? -8.073 5.620 0.920 1.00 96.06 84 VAL A CA 1
ATOM 697 C C . VAL A 1 84 ? -7.228 6.479 1.841 1.00 96.06 84 VAL A C 1
ATOM 699 O O . VAL A 1 84 ? -6.881 7.610 1.505 1.00 96.06 84 VAL A O 1
ATOM 702 N N . TYR A 1 85 ? -6.889 5.947 3.013 1.00 96.81 85 TYR A N 1
ATOM 703 C CA . TYR A 1 85 ? -5.984 6.607 3.955 1.00 96.81 85 TYR A CA 1
ATOM 704 C C . TYR A 1 85 ? -4.649 5.883 3.997 1.00 96.81 85 TYR A C 1
ATOM 706 O O . TYR A 1 85 ? -4.616 4.679 4.233 1.00 96.81 85 TYR A O 1
ATOM 714 N N . TYR A 1 86 ? -3.562 6.628 3.841 1.00 95.88 86 TYR A N 1
ATOM 715 C CA . TYR A 1 86 ? -2.201 6.109 3.842 1.00 95.88 86 TYR A CA 1
ATOM 716 C C . TYR A 1 86 ? -1.545 6.342 5.201 1.00 95.88 86 TYR A C 1
ATOM 718 O O . TYR A 1 86 ? -1.632 7.428 5.784 1.00 95.88 86 TYR A O 1
ATOM 726 N N . PHE A 1 87 ? -0.873 5.312 5.697 1.00 94.81 87 PHE A N 1
ATOM 727 C CA . PHE A 1 87 ? -0.199 5.287 6.983 1.00 94.81 87 PHE A CA 1
ATOM 728 C C . PHE A 1 87 ? 1.222 4.772 6.795 1.00 94.81 87 PHE A C 1
ATOM 730 O O . PHE A 1 87 ? 1.444 3.733 6.177 1.00 94.81 87 PHE A O 1
ATOM 737 N N . MET A 1 88 ? 2.197 5.471 7.358 1.00 92.00 88 MET A N 1
ATOM 738 C CA . MET A 1 88 ? 3.606 5.111 7.234 1.00 92.00 88 MET A CA 1
ATOM 739 C C . MET A 1 88 ? 4.156 4.729 8.598 1.00 92.00 88 MET A C 1
ATOM 741 O O . MET A 1 88 ? 3.882 5.396 9.600 1.00 92.00 88 MET A O 1
ATOM 745 N N . SER A 1 89 ? 4.956 3.664 8.645 1.00 87.94 89 SER A N 1
ATOM 746 C CA . SER A 1 89 ? 5.688 3.347 9.865 1.00 87.94 89 SER A CA 1
ATOM 747 C C . SER A 1 89 ? 6.660 4.483 10.152 1.00 87.94 89 SER A C 1
ATOM 749 O O . SER A 1 89 ? 7.542 4.775 9.341 1.00 87.94 89 SER A O 1
ATOM 751 N N . LYS A 1 90 ? 6.581 5.076 11.344 1.00 73.56 90 LYS A N 1
ATOM 752 C CA . LYS A 1 90 ? 7.754 5.773 11.865 1.00 73.56 90 LYS A CA 1
ATOM 753 C C . LYS A 1 90 ? 8.770 4.703 12.230 1.00 73.56 90 LYS A C 1
ATOM 755 O O . LYS A 1 90 ? 8.470 3.830 13.036 1.00 73.56 90 LYS A O 1
ATOM 760 N N . LEU A 1 91 ? 9.951 4.753 11.621 1.00 56.88 91 LEU A N 1
ATOM 761 C CA . LEU A 1 91 ? 11.125 4.044 12.120 1.00 56.88 91 LEU A CA 1
ATOM 762 C C . LEU A 1 91 ? 11.514 4.697 13.448 1.00 56.88 91 LEU A C 1
ATOM 764 O O . LEU A 1 91 ? 12.398 5.552 13.507 1.00 56.88 91 LEU A O 1
ATOM 768 N N . ASN A 1 92 ? 10.807 4.360 14.521 1.00 50.50 92 ASN A N 1
ATOM 769 C CA . ASN A 1 92 ? 11.321 4.640 15.844 1.00 50.50 92 ASN A CA 1
ATOM 770 C C . ASN A 1 92 ? 12.397 3.589 16.103 1.00 50.50 92 ASN A C 1
ATOM 772 O O . ASN A 1 92 ? 12.104 2.405 16.175 1.00 50.50 92 ASN A O 1
ATOM 776 N N . LYS A 1 93 ? 13.642 4.022 16.336 1.00 49.16 93 LYS A N 1
ATOM 777 C CA . LYS A 1 93 ? 14.704 3.154 16.891 1.00 49.16 93 LYS A CA 1
ATOM 778 C C . LYS A 1 93 ? 14.316 2.508 18.237 1.00 49.16 93 LYS A C 1
ATOM 780 O O . LYS A 1 93 ? 15.036 1.656 18.738 1.00 49.16 93 LYS A O 1
ATOM 785 N N . ASN A 1 94 ? 13.182 2.923 18.798 1.00 43.81 94 ASN A N 1
ATOM 786 C CA . ASN A 1 94 ? 12.565 2.427 20.013 1.00 43.81 94 ASN A CA 1
ATOM 787 C C . ASN A 1 94 ? 11.275 1.661 19.680 1.00 43.81 94 ASN A C 1
ATOM 789 O O . ASN A 1 94 ? 10.234 1.966 20.264 1.00 43.81 94 ASN A O 1
ATOM 793 N N . ASP A 1 95 ? 11.299 0.722 18.730 1.00 49.22 95 ASP A N 1
ATOM 794 C CA . ASP A 1 95 ? 10.244 -0.291 18.671 1.00 49.22 95 ASP A CA 1
ATOM 795 C C . ASP A 1 95 ? 10.209 -0.958 20.045 1.00 49.22 95 ASP A C 1
ATOM 797 O O . ASP A 1 95 ? 11.141 -1.649 20.465 1.00 49.22 95 ASP A O 1
ATOM 801 N N . VAL A 1 96 ? 9.175 -0.617 20.815 1.00 48.78 96 VAL A N 1
ATOM 802 C CA . VAL A 1 96 ? 9.065 -1.008 22.211 1.00 48.78 96 VAL A CA 1
ATOM 803 C C . VAL A 1 96 ? 8.791 -2.503 22.212 1.00 48.78 96 VAL A C 1
ATOM 805 O O . VAL A 1 96 ? 7.657 -2.959 22.065 1.00 48.78 96 VAL A O 1
ATOM 808 N N . LEU A 1 97 ? 9.859 -3.280 22.372 1.00 44.06 97 LEU A N 1
ATOM 809 C CA . LEU A 1 97 ? 9.800 -4.633 22.895 1.00 44.06 97 LEU A CA 1
ATOM 810 C C . LEU A 1 97 ? 9.170 -4.528 24.284 1.00 44.06 97 LEU A C 1
ATOM 812 O O . LEU A 1 97 ? 9.863 -4.358 25.286 1.00 44.06 97 LEU A O 1
ATOM 816 N N . CYS A 1 98 ? 7.841 -4.597 24.339 1.00 42.69 98 CYS A N 1
ATOM 817 C CA . CYS A 1 98 ? 7.103 -4.795 25.575 1.00 42.69 98 CYS A CA 1
ATOM 818 C C . CYS A 1 98 ? 7.476 -6.183 26.108 1.00 42.69 98 CYS A C 1
ATOM 820 O O . CYS A 1 98 ? 6.811 -7.186 25.843 1.00 42.69 98 CYS A O 1
ATOM 822 N N . ASN A 1 99 ? 8.605 -6.257 26.809 1.00 37.47 99 ASN A N 1
ATOM 823 C CA . ASN A 1 99 ? 8.957 -7.403 27.617 1.00 37.47 99 ASN A CA 1
ATOM 824 C C . ASN A 1 99 ? 8.113 -7.340 28.885 1.00 37.47 99 ASN A C 1
ATOM 826 O O . ASN A 1 99 ? 8.154 -6.367 29.632 1.00 37.47 99 ASN A O 1
ATOM 830 N N . ASN A 1 100 ? 7.347 -8.403 29.110 1.00 44.41 100 ASN A N 1
ATOM 831 C CA . ASN A 1 100 ? 6.603 -8.638 30.336 1.00 44.41 100 ASN A CA 1
ATOM 832 C C . ASN A 1 100 ? 7.529 -8.521 31.553 1.00 44.41 100 ASN A C 1
ATOM 834 O O . ASN A 1 100 ? 8.289 -9.451 31.825 1.00 44.41 100 ASN A O 1
ATOM 838 N N . LYS A 1 101 ? 7.444 -7.394 32.261 1.00 36.44 101 LYS A N 1
ATOM 839 C CA . LYS A 1 101 ? 7.641 -7.226 33.709 1.00 36.44 101 LYS A CA 1
ATOM 840 C C . LYS A 1 101 ? 7.348 -5.763 34.047 1.00 36.44 101 LYS A C 1
ATOM 842 O O . LYS A 1 101 ? 8.197 -4.919 33.835 1.00 36.44 101 LYS A O 1
ATOM 847 N N . GLU A 1 102 ? 6.107 -5.502 34.455 1.00 46.16 102 GLU A N 1
ATOM 848 C CA . GLU A 1 102 ? 5.627 -4.496 35.429 1.00 46.16 102 GLU A CA 1
ATOM 849 C C . GLU A 1 102 ? 6.273 -3.099 35.607 1.00 46.16 102 GLU A C 1
ATOM 851 O O . GLU A 1 102 ? 5.822 -2.361 36.476 1.00 46.16 102 GLU A O 1
ATOM 856 N N . GLU A 1 103 ? 7.206 -2.625 34.789 1.00 40.78 103 GLU A N 1
ATOM 857 C CA . GLU A 1 103 ? 7.819 -1.306 34.969 1.00 40.78 103 GLU A CA 1
ATOM 858 C C . GLU A 1 103 ? 7.818 -0.493 33.672 1.00 40.78 103 GLU A C 1
ATOM 860 O O . GLU A 1 103 ? 8.129 -1.004 32.602 1.00 40.78 103 GLU A O 1
ATOM 865 N N . LEU A 1 104 ? 7.512 0.806 33.812 1.00 37.84 104 LEU A N 1
ATOM 866 C CA . LEU A 1 104 ? 7.597 1.893 32.818 1.00 37.84 104 LEU A CA 1
ATOM 867 C C . LEU A 1 104 ? 6.303 2.367 32.133 1.00 37.84 104 LEU A C 1
ATOM 869 O O . LEU A 1 104 ? 6.361 3.091 31.143 1.00 37.84 104 LEU A O 1
ATOM 873 N N . CYS A 1 105 ? 5.143 2.212 32.776 1.00 34.03 105 CYS A N 1
ATOM 874 C CA . CYS A 1 105 ? 4.134 3.287 32.737 1.00 34.03 105 CYS A CA 1
ATOM 875 C C . CYS A 1 105 ? 4.545 4.427 33.688 1.00 34.03 105 CYS A C 1
ATOM 877 O O . CYS A 1 105 ? 3.832 4.740 34.631 1.00 34.03 105 CYS A O 1
ATOM 879 N N . ASN A 1 106 ? 5.742 4.993 33.505 1.00 37.53 106 ASN A N 1
ATOM 880 C CA . ASN A 1 106 ? 6.194 6.201 34.198 1.00 37.53 106 ASN A CA 1
ATOM 881 C C . ASN A 1 106 ? 7.514 6.690 33.591 1.00 37.53 106 ASN A C 1
ATOM 883 O O . ASN A 1 106 ? 8.587 6.390 34.104 1.00 37.53 106 ASN A O 1
ATOM 887 N N . LYS A 1 107 ? 7.434 7.455 32.497 1.00 34.25 107 LYS A N 1
ATOM 888 C CA . LYS A 1 107 ? 8.091 8.769 32.363 1.00 34.25 107 LYS A CA 1
ATOM 889 C C . LYS A 1 107 ? 7.998 9.288 30.925 1.00 34.25 107 LYS A C 1
ATOM 891 O O . LYS A 1 107 ? 8.672 8.798 30.031 1.00 34.25 107 LYS A O 1
ATOM 896 N N . ARG A 1 108 ? 7.253 10.395 30.833 1.00 34.25 108 ARG A N 1
ATOM 897 C CA . ARG A 1 108 ? 7.331 11.498 29.862 1.00 34.25 108 ARG A CA 1
ATOM 898 C C . ARG A 1 108 ? 6.528 11.348 28.566 1.00 34.25 108 ARG A C 1
ATOM 900 O O . ARG A 1 108 ? 6.973 10.805 27.569 1.00 34.25 108 ARG A O 1
ATOM 907 N N . GLU A 1 109 ? 5.349 11.969 28.652 1.00 35.00 109 GLU A N 1
ATOM 908 C CA . GLU A 1 109 ? 4.673 12.702 27.577 1.00 35.00 109 GLU A CA 1
ATOM 909 C C . GLU A 1 109 ? 4.071 11.867 26.449 1.00 35.00 109 GLU A C 1
ATOM 911 O O . GLU A 1 109 ? 4.284 12.105 25.266 1.00 35.00 109 GLU A O 1
ATOM 916 N N . ILE A 1 110 ? 3.146 10.986 26.827 1.00 37.62 110 ILE A N 1
ATOM 917 C CA . ILE A 1 110 ? 1.890 10.958 26.084 1.00 37.62 110 ILE A CA 1
ATOM 918 C C . ILE A 1 110 ? 0.899 11.773 26.903 1.00 37.62 110 ILE A C 1
ATOM 920 O O . ILE A 1 110 ? 0.267 11.266 27.829 1.00 37.62 110 ILE A O 1
ATOM 924 N N . LEU A 1 111 ? 0.823 13.070 26.599 1.00 33.78 111 LEU A N 1
ATOM 925 C CA . LEU A 1 111 ? -0.277 13.926 27.028 1.00 33.78 111 LEU A CA 1
ATOM 926 C C . LEU A 1 111 ? -1.528 13.448 26.269 1.00 33.78 111 LEU A C 1
ATOM 928 O O . LEU A 1 111 ? -1.965 14.032 25.282 1.00 33.78 111 LEU A O 1
ATOM 932 N N . PHE A 1 112 ? -2.047 12.289 26.673 1.00 36.56 112 PHE A N 1
ATOM 933 C CA . PHE A 1 112 ? -3.410 11.902 26.373 1.00 36.56 112 PHE A CA 1
ATOM 934 C C . PHE A 1 112 ? -4.280 12.892 27.132 1.00 36.56 112 PHE A C 1
ATOM 936 O O . PHE A 1 112 ? -4.276 12.900 28.365 1.00 36.56 112 PHE A O 1
ATOM 943 N N . ASN A 1 113 ? -5.008 13.731 26.395 1.00 33.47 113 ASN A N 1
ATOM 944 C CA . ASN A 1 113 ? -6.191 14.371 26.939 1.00 33.47 113 ASN A CA 1
ATOM 945 C C . ASN A 1 113 ? -7.066 13.252 27.504 1.00 33.47 113 ASN A C 1
ATOM 947 O O . ASN A 1 113 ? -7.646 12.452 26.769 1.00 33.47 113 ASN A O 1
ATOM 951 N N . LYS A 1 114 ? -7.055 13.166 28.833 1.00 38.12 114 LYS A N 1
ATOM 952 C CA . LYS A 1 114 ? -8.086 12.529 29.628 1.00 38.12 114 LYS A CA 1
ATOM 953 C C . LYS A 1 114 ? -9.359 13.283 29.301 1.00 38.12 114 LYS A C 1
ATOM 955 O O . LYS A 1 114 ? -9.548 14.342 29.864 1.00 38.12 114 LYS A O 1
ATOM 960 N N . ASP A 1 115 ? -10.127 12.764 28.360 1.00 36.72 115 ASP A N 1
ATOM 961 C CA . ASP A 1 115 ? -11.580 12.789 28.398 1.00 36.72 115 ASP A CA 1
ATOM 962 C C . ASP A 1 115 ? -12.064 11.621 27.526 1.00 36.72 115 ASP A C 1
ATOM 964 O O . ASP A 1 115 ? -11.874 11.579 26.313 1.00 36.72 115 ASP A O 1
ATOM 968 N N . GLU A 1 116 ? -12.597 10.620 28.229 1.00 39.47 116 GLU A N 1
ATOM 969 C CA . GLU A 1 116 ? -13.506 9.579 27.743 1.00 39.47 116 GLU A CA 1
ATOM 970 C C . GLU A 1 116 ? -13.018 8.616 26.648 1.00 39.47 116 GLU A C 1
ATOM 972 O O . GLU A 1 116 ? -13.420 8.688 25.492 1.00 39.47 116 GLU A O 1
ATOM 977 N N . ILE A 1 117 ? -12.276 7.577 27.052 1.00 36.84 117 ILE A N 1
ATOM 978 C CA . ILE A 1 117 ? -12.381 6.260 26.400 1.00 36.84 117 ILE A CA 1
ATOM 979 C C . ILE A 1 117 ? -12.457 5.184 27.490 1.00 36.84 117 ILE A C 1
ATOM 981 O O . ILE A 1 117 ? -11.459 4.604 27.914 1.00 36.84 117 ILE A O 1
ATOM 985 N N . SER A 1 118 ? -13.672 4.920 27.962 1.00 35.97 118 SER A N 1
ATOM 986 C CA . SER A 1 118 ? -14.020 3.760 28.781 1.00 35.97 118 SER A CA 1
ATOM 987 C C . SER A 1 118 ? -14.184 2.523 27.891 1.00 35.97 118 SER A C 1
ATOM 989 O O . SER A 1 118 ? -15.293 2.053 27.658 1.00 35.97 118 SER A O 1
ATOM 991 N N . PHE A 1 119 ? -13.085 1.953 27.386 1.00 37.62 119 PHE A N 1
ATOM 992 C CA . PHE A 1 119 ? -13.157 0.626 26.763 1.00 37.62 119 PHE A CA 1
ATOM 993 C C . PHE A 1 119 ? -12.878 -0.471 27.782 1.00 37.62 119 PHE A C 1
ATOM 995 O O . PHE A 1 119 ? -11.752 -0.848 28.104 1.00 37.62 119 PHE A O 1
ATOM 1002 N N . ASN A 1 120 ? -13.995 -0.966 28.296 1.00 38.44 120 ASN A N 1
ATOM 1003 C CA . ASN A 1 120 ? -14.120 -2.145 29.116 1.00 38.44 120 ASN A CA 1
ATOM 1004 C C . ASN A 1 120 ? -13.885 -3.378 28.229 1.00 38.44 120 ASN A C 1
ATOM 1006 O O . ASN A 1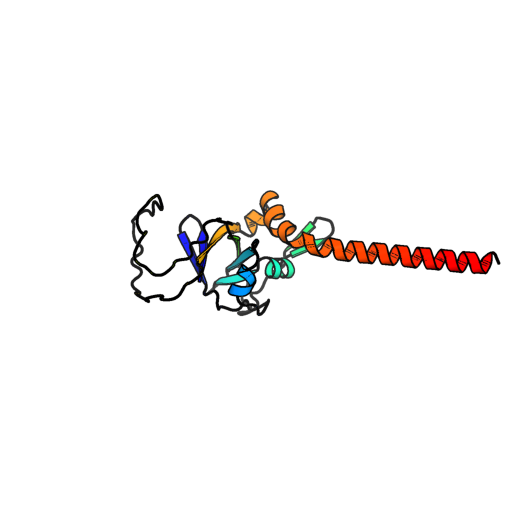 120 ? -14.797 -3.819 27.544 1.00 38.44 120 ASN A O 1
ATOM 1010 N N . ASN A 1 121 ? -12.655 -3.892 28.182 1.00 39.78 121 ASN A N 1
ATOM 1011 C CA . ASN A 1 121 ? -12.372 -5.295 27.867 1.00 39.78 121 ASN A CA 1
ATOM 1012 C C . ASN A 1 121 ? -10.941 -5.636 28.295 1.00 39.78 121 ASN A C 1
ATOM 1014 O O . ASN A 1 121 ? -9.978 -5.507 27.541 1.00 39.78 121 ASN A O 1
ATOM 1018 N N . LYS A 1 122 ? -10.809 -6.101 29.543 1.00 39.12 122 LYS A N 1
ATOM 1019 C CA . LYS A 1 122 ? -9.601 -6.751 30.066 1.00 39.12 122 LYS A CA 1
ATOM 1020 C C . LYS A 1 122 ? -9.359 -8.062 29.309 1.00 39.12 122 LYS A C 1
ATOM 1022 O O . LYS A 1 122 ? -9.681 -9.137 29.809 1.00 39.12 122 LYS A O 1
ATOM 1027 N N . LYS A 1 123 ? -8.752 -8.000 28.124 1.00 39.97 123 LYS A N 1
ATOM 1028 C CA . LYS A 1 123 ? -8.033 -9.151 27.568 1.00 39.97 123 LYS A CA 1
ATOM 1029 C C . LYS A 1 123 ? -6.565 -8.993 27.939 1.00 39.97 123 LYS A C 1
ATOM 1031 O O . LYS A 1 123 ? -5.881 -8.081 27.490 1.00 39.97 123 LYS A O 1
ATOM 1036 N N . LYS A 1 124 ? -6.115 -9.862 28.842 1.00 40.72 124 LYS A N 1
ATOM 1037 C CA . LYS A 1 124 ? -4.735 -9.966 29.317 1.00 40.72 124 LYS A CA 1
ATOM 1038 C C . LYS A 1 124 ? -3.894 -10.489 28.146 1.00 40.72 124 LYS A C 1
ATOM 1040 O O . LYS A 1 124 ? -3.859 -11.688 27.897 1.00 40.72 124 LYS A O 1
ATOM 1045 N N . ILE A 1 125 ? -3.307 -9.587 27.364 1.00 41.72 125 ILE A N 1
ATOM 1046 C CA . ILE A 1 125 ? -2.468 -9.945 26.217 1.00 41.72 125 ILE A CA 1
ATOM 1047 C C . ILE A 1 125 ? -1.079 -10.298 26.761 1.00 41.72 125 ILE A C 1
ATOM 1049 O O . ILE A 1 125 ? -0.260 -9.422 27.022 1.00 41.72 125 ILE A O 1
ATOM 1053 N N . SER A 1 126 ? -0.844 -11.588 27.005 1.00 40.72 126 SER A N 1
ATOM 1054 C CA . SER A 1 126 ? 0.448 -12.131 27.429 1.00 40.72 126 SER A CA 1
ATOM 1055 C C . SER A 1 126 ? 1.171 -12.788 26.254 1.00 40.72 126 SER A C 1
ATOM 1057 O O . SER A 1 126 ? 0.990 -13.970 25.986 1.00 40.72 126 SER A O 1
ATOM 1059 N N . SER A 1 127 ? 2.012 -12.022 25.577 1.00 43.69 127 SER A N 1
ATOM 1060 C CA . SER A 1 127 ? 3.116 -12.477 24.720 1.00 43.69 127 SER A CA 1
ATOM 1061 C C . SER A 1 127 ? 3.781 -11.223 24.169 1.00 43.69 127 SER A C 1
ATOM 1063 O O . SER A 1 127 ? 3.127 -10.188 24.086 1.00 43.69 127 SER A O 1
ATOM 1065 N N . LYS A 1 128 ? 5.073 -11.293 23.832 1.00 51.31 128 LYS A N 1
ATOM 1066 C CA . LYS A 1 128 ? 5.840 -10.233 23.154 1.00 51.31 128 LYS A CA 1
ATOM 1067 C C . LYS A 1 128 ? 5.139 -9.818 21.855 1.00 51.31 128 LYS A C 1
ATOM 1069 O O . LYS A 1 128 ? 5.486 -10.275 20.770 1.00 51.31 128 LYS A O 1
ATOM 1074 N N . ASN A 1 129 ? 4.119 -8.986 21.958 1.00 57.72 129 ASN A N 1
ATOM 1075 C CA . ASN A 1 129 ? 3.406 -8.483 20.811 1.00 57.72 129 ASN A CA 1
ATOM 1076 C C . ASN A 1 129 ? 4.224 -7.299 20.336 1.00 57.72 129 ASN A C 1
ATOM 1078 O O . ASN A 1 129 ? 4.225 -6.256 20.975 1.00 57.72 129 ASN A O 1
ATOM 1082 N N . ILE A 1 130 ? 4.953 -7.484 19.239 1.00 61.59 130 ILE A N 1
ATOM 1083 C CA . ILE A 1 130 ? 5.576 -6.378 18.516 1.00 61.59 130 ILE A CA 1
ATOM 1084 C C . ILE A 1 130 ? 4.444 -5.398 18.203 1.00 61.59 130 ILE A C 1
ATOM 1086 O O . ILE A 1 130 ? 3.499 -5.771 17.502 1.00 61.59 130 ILE A O 1
ATOM 1090 N N . ILE A 1 131 ? 4.475 -4.211 18.809 1.00 74.88 131 ILE A N 1
ATOM 1091 C CA . ILE A 1 131 ? 3.525 -3.134 18.539 1.00 74.88 131 ILE A CA 1
ATOM 1092 C C . ILE A 1 131 ? 4.214 -2.193 17.565 1.00 74.88 131 ILE A C 1
ATOM 1094 O O . ILE A 1 131 ? 5.063 -1.408 17.975 1.00 74.88 131 ILE A O 1
ATOM 1098 N N . ARG A 1 132 ? 3.849 -2.268 16.283 1.00 85.38 132 ARG A N 1
ATOM 1099 C CA . ARG A 1 132 ? 4.326 -1.302 15.289 1.00 85.38 132 ARG A CA 1
ATOM 1100 C C . ARG A 1 132 ? 3.266 -0.230 15.085 1.00 85.38 132 ARG A C 1
ATOM 1102 O O . ARG A 1 132 ? 2.095 -0.543 14.859 1.00 85.38 132 ARG A O 1
ATOM 1109 N N . ILE A 1 133 ? 3.671 1.030 15.207 1.00 88.19 133 ILE A N 1
ATOM 1110 C CA . ILE A 1 133 ? 2.780 2.184 15.067 1.00 88.19 133 ILE A CA 1
ATOM 1111 C C . ILE A 1 133 ? 3.000 2.804 13.691 1.00 88.19 133 ILE A C 1
ATOM 1113 O O . ILE A 1 133 ? 4.124 3.147 13.321 1.00 88.19 133 ILE A O 1
ATOM 1117 N N . PHE A 1 134 ? 1.910 2.968 12.953 1.00 91.88 134 PHE A N 1
ATOM 1118 C CA . PHE A 1 134 ? 1.892 3.673 11.684 1.00 91.88 134 PHE A CA 1
ATOM 1119 C C . PHE A 1 134 ? 1.112 4.965 11.857 1.00 91.88 134 PHE A C 1
ATOM 1121 O O . PHE A 1 134 ? -0.026 4.959 12.329 1.00 91.88 134 PHE A O 1
ATOM 1128 N N . ASP A 1 135 ? 1.723 6.072 11.463 1.00 92.75 135 ASP A N 1
ATOM 1129 C CA . ASP A 1 135 ? 1.096 7.382 11.531 1.00 92.75 135 ASP A CA 1
ATOM 1130 C C . ASP A 1 135 ? 0.444 7.724 10.194 1.00 92.75 135 ASP A C 1
ATOM 1132 O O . ASP A 1 135 ? 0.997 7.447 9.127 1.00 92.75 135 ASP A O 1
ATOM 1136 N N . TYR A 1 136 ? -0.731 8.343 10.265 1.00 95.12 136 TYR A N 1
ATOM 1137 C CA . TYR A 1 136 ? -1.433 8.884 9.111 1.00 95.12 136 TYR A CA 1
ATOM 1138 C C . TYR A 1 136 ? -0.540 9.877 8.369 1.00 95.12 136 TYR A C 1
ATOM 1140 O O . TYR A 1 136 ? 0.039 10.787 8.968 1.00 95.12 136 TYR A O 1
ATOM 1148 N N . VAL A 1 137 ? -0.457 9.696 7.056 1.00 94.56 137 VAL A N 1
ATOM 1149 C CA . VAL A 1 137 ? 0.310 10.557 6.158 1.00 94.56 137 VAL A CA 1
ATOM 1150 C C . VAL A 1 137 ? -0.632 11.474 5.401 1.00 94.56 137 VAL A C 1
ATOM 1152 O O . VAL A 1 137 ? -0.478 12.694 5.470 1.00 94.56 137 VAL A O 1
ATOM 1155 N N . CYS A 1 138 ? -1.580 10.879 4.677 1.00 95.88 138 CYS A N 1
ATOM 1156 C CA . CYS A 1 138 ? -2.549 11.594 3.862 1.00 95.88 138 CYS A CA 1
ATOM 1157 C C . CYS A 1 138 ? -3.726 10.698 3.442 1.00 95.88 138 CYS A C 1
ATOM 1159 O O . CYS A 1 138 ? -3.703 9.476 3.628 1.00 95.88 138 CYS A O 1
ATOM 1161 N N . ASN A 1 139 ? -4.752 11.316 2.864 1.00 95.69 139 ASN A N 1
ATOM 1162 C CA . ASN A 1 139 ? -5.828 10.639 2.142 1.00 95.69 139 ASN A CA 1
ATOM 1163 C C . ASN A 1 139 ? -5.611 10.699 0.623 1.00 95.69 139 ASN A C 1
ATOM 1165 O O . ASN A 1 139 ? -4.673 11.329 0.131 1.00 95.69 139 ASN A O 1
ATOM 1169 N N . GLU A 1 140 ? -6.516 10.072 -0.120 1.00 91.31 140 GLU A N 1
ATOM 1170 C CA . GLU A 1 140 ? -6.509 10.018 -1.580 1.00 91.31 140 GLU A CA 1
ATOM 1171 C C . GLU A 1 140 ? -6.449 11.402 -2.246 1.00 91.31 140 GLU A C 1
ATOM 1173 O O . GLU A 1 140 ? -5.666 11.642 -3.169 1.00 91.31 140 GLU A O 1
ATOM 1178 N N . ARG A 1 141 ? -7.275 12.343 -1.775 1.00 91.75 141 ARG A N 1
ATOM 1179 C CA . ARG A 1 141 ? -7.365 13.690 -2.360 1.00 91.75 141 ARG A CA 1
ATOM 1180 C C . ARG A 1 141 ? -6.081 14.476 -2.118 1.00 91.75 141 ARG A C 1
ATOM 1182 O O . ARG A 1 141 ? -5.561 15.114 -3.031 1.00 91.75 141 ARG A O 1
ATOM 1189 N N . GLU A 1 142 ? -5.555 14.396 -0.903 1.00 94.38 142 GLU A N 1
ATOM 1190 C CA . GLU A 1 142 ? -4.292 15.014 -0.498 1.00 94.38 142 GLU A CA 1
ATOM 1191 C C . GLU A 1 142 ? -3.108 14.426 -1.268 1.00 94.38 142 GLU A C 1
ATOM 1193 O O . GLU A 1 142 ? -2.239 15.175 -1.720 1.00 94.38 142 GLU A O 1
ATOM 1198 N N . LEU A 1 143 ? -3.087 13.103 -1.467 1.00 91.56 143 LEU A N 1
ATOM 1199 C CA . LEU A 1 143 ? -2.090 12.429 -2.295 1.00 91.56 143 LEU A CA 1
ATOM 1200 C C . LEU A 1 143 ? -2.090 12.994 -3.720 1.00 91.56 143 LEU A C 1
ATOM 1202 O O . LEU A 1 143 ? -1.028 13.269 -4.277 1.00 91.56 143 LEU A O 1
ATOM 1206 N N . PHE A 1 144 ? -3.265 13.232 -4.305 1.00 85.25 144 PHE A N 1
ATOM 1207 C CA . PHE A 1 144 ? -3.362 13.784 -5.655 1.00 85.25 144 PHE A CA 1
ATOM 1208 C C . PHE A 1 144 ? -2.951 15.261 -5.746 1.00 85.25 144 PHE A C 1
ATOM 1210 O O . PHE A 1 144 ? -2.382 15.686 -6.755 1.00 85.25 144 PHE A O 1
ATOM 1217 N N . GLN A 1 145 ? -3.215 16.050 -4.709 1.00 89.25 145 GLN A N 1
ATOM 1218 C CA . GLN A 1 145 ? -2.944 17.490 -4.720 1.00 89.25 145 GLN A CA 1
ATOM 1219 C C . GLN A 1 145 ? -1.502 17.837 -4.332 1.00 89.25 145 GLN A C 1
ATOM 1221 O O . GLN A 1 145 ? -0.996 18.878 -4.744 1.00 89.25 145 GLN A O 1
ATOM 1226 N N . ASN A 1 146 ? -0.823 16.983 -3.565 1.00 91.38 146 ASN A N 1
ATOM 1227 C CA . ASN A 1 146 ? 0.473 17.310 -2.978 1.00 91.38 146 ASN A CA 1
ATOM 1228 C C . ASN A 1 146 ? 1.612 16.459 -3.560 1.00 91.38 146 ASN A C 1
ATOM 1230 O O . ASN A 1 146 ? 1.723 15.259 -3.296 1.00 91.38 146 ASN A O 1
ATOM 1234 N N . GLU A 1 147 ? 2.528 17.097 -4.292 1.00 86.88 147 GLU A N 1
ATOM 1235 C CA . GLU A 1 147 ? 3.693 16.427 -4.888 1.00 86.88 147 GLU A CA 1
ATOM 1236 C C . GLU A 1 147 ? 4.591 15.726 -3.864 1.00 86.88 147 GLU A C 1
ATOM 1238 O O . GLU A 1 147 ? 5.179 14.682 -4.161 1.00 86.88 147 GLU A O 1
ATOM 1243 N N . LYS A 1 148 ? 4.680 16.255 -2.638 1.00 90.25 148 LYS A N 1
ATOM 1244 C CA . LYS A 1 148 ? 5.463 15.629 -1.570 1.00 90.25 148 LYS A CA 1
ATOM 1245 C C . LYS A 1 148 ? 4.899 14.253 -1.226 1.00 90.25 148 LYS A C 1
ATOM 1247 O O . LYS A 1 148 ? 5.670 13.304 -1.110 1.00 90.25 148 LYS A O 1
ATOM 1252 N N . TYR A 1 149 ? 3.577 14.132 -1.103 1.00 90.94 149 TYR A N 1
ATOM 1253 C CA . TYR A 1 149 ? 2.931 12.849 -0.827 1.00 90.94 149 TYR A CA 1
ATOM 1254 C C . TYR A 1 149 ? 3.043 11.901 -2.014 1.00 90.94 149 TYR A C 1
ATOM 1256 O O . TYR A 1 149 ? 3.397 10.744 -1.805 1.00 90.94 149 TYR A O 1
ATOM 1264 N N . LYS A 1 150 ? 2.898 12.389 -3.254 1.00 88.12 150 LYS A N 1
ATOM 1265 C CA . LYS A 1 150 ? 3.171 11.573 -4.454 1.00 88.12 150 LYS A CA 1
ATOM 1266 C C . LYS A 1 150 ? 4.576 10.986 -4.424 1.00 88.12 150 LYS A C 1
ATOM 1268 O O . LYS A 1 150 ? 4.761 9.801 -4.668 1.00 88.12 150 LYS A O 1
ATOM 1273 N N . LYS A 1 151 ? 5.580 11.791 -4.070 1.00 86.81 151 LYS A N 1
ATOM 1274 C CA . LYS A 1 151 ? 6.969 11.326 -3.990 1.00 86.81 151 LYS A CA 1
ATOM 1275 C C . LYS A 1 151 ? 7.207 10.342 -2.838 1.00 86.81 151 LYS A C 1
ATOM 1277 O O . LYS A 1 151 ? 8.075 9.487 -2.958 1.00 86.81 151 LYS A O 1
ATOM 1282 N N . ILE A 1 152 ? 6.477 10.459 -1.734 1.00 87.44 152 ILE A N 1
ATOM 1283 C CA . ILE A 1 152 ? 6.613 9.559 -0.578 1.00 87.44 152 ILE A CA 1
ATOM 1284 C C . ILE A 1 152 ? 5.827 8.262 -0.760 1.00 87.44 152 ILE A C 1
ATOM 1286 O O . ILE A 1 152 ? 6.225 7.260 -0.197 1.00 87.44 152 ILE A O 1
ATOM 1290 N N . ILE A 1 153 ? 4.720 8.269 -1.494 1.00 87.75 153 ILE A N 1
ATOM 1291 C CA . ILE A 1 153 ? 3.844 7.098 -1.612 1.00 87.75 153 ILE A CA 1
ATOM 1292 C C . ILE A 1 153 ? 4.072 6.406 -2.958 1.00 87.75 153 ILE A C 1
ATOM 1294 O O . ILE A 1 153 ? 4.404 5.232 -2.985 1.00 87.75 153 ILE A O 1
ATOM 1298 N N . LEU A 1 154 ? 4.027 7.139 -4.074 1.00 83.25 154 LEU A N 1
ATOM 1299 C CA . LEU A 1 154 ? 4.173 6.550 -5.413 1.00 83.25 154 LEU A CA 1
ATOM 1300 C C . LEU A 1 154 ? 5.637 6.247 -5.772 1.00 83.25 154 LEU A C 1
ATOM 1302 O O . LEU A 1 154 ? 5.933 5.202 -6.337 1.00 83.25 154 LEU A O 1
ATOM 1306 N N . ASN A 1 155 ? 6.581 7.142 -5.445 1.00 75.81 155 ASN A N 1
ATOM 1307 C CA . ASN A 1 155 ? 8.005 6.936 -5.787 1.00 75.81 155 ASN A CA 1
ATOM 1308 C C . ASN A 1 155 ? 8.783 6.108 -4.755 1.00 75.81 155 ASN A C 1
ATOM 1310 O O . ASN A 1 155 ? 9.958 5.808 -4.978 1.00 75.81 155 ASN A O 1
ATOM 1314 N N . TYR A 1 156 ? 8.177 5.800 -3.613 1.00 66.56 156 TYR A N 1
ATOM 1315 C CA . TYR A 1 156 ? 8.822 5.013 -2.566 1.00 66.56 156 TYR A CA 1
ATOM 1316 C C . TYR A 1 156 ? 8.935 3.542 -2.948 1.00 66.56 156 TYR A C 1
ATOM 1318 O O . TYR A 1 156 ? 9.898 2.896 -2.552 1.00 66.56 156 TYR A O 1
ATOM 1326 N N . GLU A 1 157 ? 8.026 3.070 -3.798 1.00 59.12 157 GLU A N 1
ATOM 1327 C CA . GLU A 1 157 ? 7.926 1.663 -4.187 1.00 59.12 157 GLU A CA 1
ATOM 1328 C C . GLU A 1 157 ? 8.340 1.444 -5.658 1.00 59.12 157 GLU A C 1
ATOM 1330 O O . GLU A 1 157 ? 8.927 0.425 -5.992 1.00 59.12 157 GLU A O 1
ATOM 1335 N N . TYR A 1 158 ? 8.242 2.465 -6.523 1.00 54.03 158 TYR A N 1
ATOM 1336 C CA . TYR A 1 158 ? 8.667 2.401 -7.939 1.00 54.03 158 TYR A CA 1
ATOM 1337 C C . TYR A 1 158 ? 10.189 2.350 -8.196 1.00 54.03 158 TYR A C 1
ATOM 1339 O O . TYR A 1 158 ? 10.639 2.480 -9.344 1.00 54.03 158 TYR A O 1
ATOM 1347 N N . LYS A 1 159 ? 11.015 2.253 -7.148 1.00 54.00 159 LYS A N 1
ATOM 1348 C CA . LYS A 1 159 ? 12.480 2.298 -7.282 1.00 54.00 159 LYS A CA 1
ATOM 1349 C C . LYS A 1 159 ? 13.103 0.959 -7.676 1.00 54.00 159 LYS A C 1
ATOM 1351 O O . LYS A 1 159 ? 14.203 0.987 -8.223 1.00 54.00 159 LYS A O 1
ATOM 1356 N N . GLU A 1 160 ? 12.431 -0.164 -7.443 1.00 52.56 160 GLU A N 1
ATOM 1357 C CA . GLU A 1 160 ? 13.026 -1.488 -7.673 1.00 52.56 160 GLU A CA 1
ATOM 1358 C C . GLU A 1 160 ? 12.842 -1.977 -9.123 1.00 52.56 160 GLU A C 1
ATOM 1360 O O . GLU A 1 160 ? 13.802 -2.450 -9.734 1.00 52.56 160 GLU A O 1
ATOM 1365 N N . ASP A 1 161 ? 11.699 -1.711 -9.762 1.00 54.97 161 ASP A N 1
ATOM 1366 C CA . ASP A 1 161 ? 11.417 -2.266 -11.099 1.00 54.97 161 ASP A CA 1
ATOM 1367 C C . ASP A 1 161 ? 12.129 -1.565 -12.259 1.00 54.97 161 ASP A C 1
ATOM 1369 O O . ASP A 1 161 ? 12.437 -2.180 -13.288 1.00 54.97 161 ASP A O 1
ATOM 1373 N N . LYS A 1 162 ? 12.463 -0.277 -12.113 1.00 57.00 162 LYS A N 1
ATOM 1374 C CA . LYS A 1 162 ? 13.133 0.466 -13.195 1.00 57.00 162 LYS A CA 1
ATOM 1375 C C . LYS A 1 162 ? 14.520 -0.083 -13.505 1.00 57.00 162 LYS A C 1
ATOM 1377 O O . LYS A 1 162 ? 14.949 0.009 -14.651 1.00 57.00 162 LYS A O 1
ATOM 1382 N N . VAL A 1 163 ? 15.204 -0.669 -12.522 1.00 63.56 163 VAL A N 1
ATOM 1383 C CA . VAL A 1 163 ? 16.532 -1.259 -12.730 1.00 63.56 163 VAL A CA 1
ATOM 1384 C C . VAL A 1 163 ? 16.428 -2.477 -13.647 1.00 63.56 163 VAL A C 1
ATOM 1386 O O . VAL A 1 163 ? 17.199 -2.587 -14.598 1.00 63.56 163 VAL A O 1
ATOM 1389 N N . CYS A 1 164 ? 15.434 -3.342 -13.429 1.00 66.44 164 CYS A N 1
ATOM 1390 C CA . CYS A 1 164 ? 15.260 -4.563 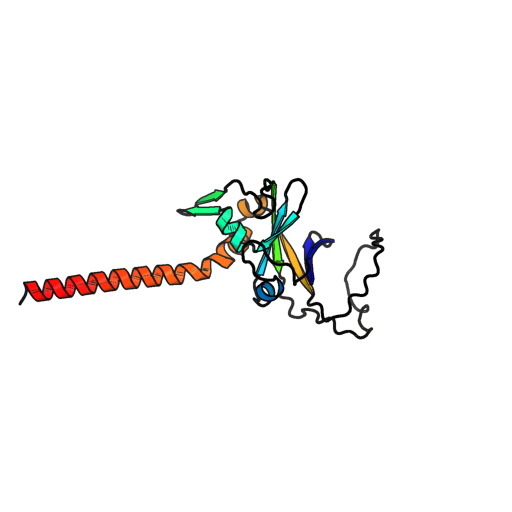-14.213 1.00 66.44 164 CYS A CA 1
ATOM 1391 C C . CYS A 1 164 ? 14.902 -4.258 -15.678 1.00 66.44 164 CYS A C 1
ATOM 1393 O O . CYS A 1 164 ? 15.526 -4.789 -16.598 1.00 66.44 164 CYS A O 1
ATOM 1395 N N . VAL A 1 165 ? 13.980 -3.315 -15.911 1.00 76.06 165 VAL A N 1
ATOM 1396 C CA . VAL A 1 165 ? 13.611 -2.882 -17.272 1.00 76.06 165 VAL A CA 1
ATOM 1397 C C . VAL A 1 165 ? 14.808 -2.271 -18.007 1.00 76.06 165 VAL A C 1
ATOM 1399 O O . VAL A 1 165 ? 15.036 -2.582 -19.175 1.00 76.06 165 VAL A O 1
ATOM 1402 N N . TYR A 1 166 ? 15.618 -1.452 -17.328 1.00 81.25 166 TYR A N 1
ATOM 1403 C CA . TYR A 1 166 ? 16.809 -0.852 -17.937 1.00 81.25 166 TYR A CA 1
ATOM 1404 C C . TYR A 1 166 ? 17.855 -1.909 -18.314 1.00 81.25 166 TYR A C 1
ATOM 1406 O O . TYR A 1 166 ? 18.447 -1.833 -19.390 1.00 81.25 166 TYR A O 1
ATOM 1414 N N . VAL A 1 167 ? 18.044 -2.928 -17.469 1.00 85.12 167 VAL A N 1
ATOM 1415 C CA . VAL A 1 167 ? 18.947 -4.056 -17.748 1.00 85.12 167 VAL A CA 1
ATOM 1416 C C . VAL A 1 167 ? 18.469 -4.853 -18.963 1.00 85.12 167 VAL A C 1
ATOM 1418 O O . VAL A 1 167 ? 19.277 -5.143 -19.845 1.00 85.12 167 VAL A O 1
ATOM 1421 N N . ILE A 1 168 ? 17.170 -5.148 -19.068 1.00 88.00 168 ILE A N 1
ATOM 1422 C CA . ILE A 1 168 ? 16.604 -5.869 -20.220 1.00 88.00 168 ILE A CA 1
ATOM 1423 C C . ILE A 1 168 ? 16.771 -5.058 -21.513 1.00 88.00 168 ILE A C 1
ATOM 1425 O O . ILE A 1 168 ? 17.182 -5.614 -22.530 1.00 88.00 168 ILE A O 1
ATOM 1429 N N . ILE A 1 169 ? 16.514 -3.745 -21.479 1.00 91.50 169 ILE A N 1
ATOM 1430 C CA . ILE A 1 169 ? 16.706 -2.863 -22.642 1.00 91.50 169 ILE A CA 1
ATOM 1431 C C . ILE A 1 169 ? 18.180 -2.840 -23.069 1.00 91.50 169 ILE A C 1
ATOM 1433 O O . ILE A 1 169 ? 18.469 -2.993 -24.255 1.00 91.50 169 ILE A O 1
ATOM 1437 N N . ILE A 1 170 ? 19.116 -2.701 -22.123 1.00 94.62 170 ILE A N 1
ATOM 1438 C CA . ILE A 1 170 ? 20.558 -2.712 -22.418 1.00 94.62 170 ILE A CA 1
ATOM 1439 C C . ILE A 1 170 ? 20.982 -4.050 -23.034 1.00 94.62 170 ILE A C 1
ATOM 1441 O O . ILE A 1 170 ? 21.685 -4.052 -24.044 1.00 94.62 170 ILE A O 1
ATOM 1445 N N . LEU A 1 171 ? 20.535 -5.178 -22.474 1.00 94.56 171 LEU A N 1
ATOM 1446 C CA . LEU A 1 171 ? 20.829 -6.508 -23.017 1.00 94.56 171 LEU A CA 1
ATOM 1447 C C . LEU A 1 171 ? 20.235 -6.696 -24.420 1.00 94.56 171 LEU A C 1
ATOM 1449 O O . LEU A 1 171 ? 20.899 -7.255 -25.292 1.00 94.56 171 LEU A O 1
ATOM 1453 N N . GLY A 1 172 ? 19.024 -6.186 -24.662 1.00 96.06 172 GLY A N 1
ATOM 1454 C CA . GLY A 1 172 ? 18.383 -6.206 -25.977 1.00 96.06 172 GLY A CA 1
ATOM 1455 C C . GLY A 1 172 ? 19.153 -5.395 -27.024 1.00 96.06 172 GLY A C 1
ATOM 1456 O O . GLY A 1 172 ? 19.419 -5.900 -28.116 1.00 96.06 172 GLY A O 1
ATOM 1457 N N . ILE A 1 173 ? 19.575 -4.171 -26.681 1.00 96.81 173 ILE A N 1
ATOM 1458 C CA . ILE A 1 173 ? 20.411 -3.324 -27.551 1.00 96.81 173 ILE A CA 1
ATOM 1459 C C . ILE A 1 173 ? 21.752 -4.010 -27.829 1.00 96.81 173 ILE A C 1
ATOM 1461 O O . ILE A 1 173 ? 22.179 -4.082 -28.980 1.00 96.81 173 ILE A O 1
ATOM 1465 N N . PHE A 1 174 ? 22.395 -4.560 -26.797 1.00 96.81 174 PHE A N 1
ATOM 1466 C CA . PHE A 1 174 ? 23.669 -5.261 -26.937 1.00 96.81 174 PHE A CA 1
ATOM 1467 C C . PHE A 1 174 ? 23.550 -6.487 -27.857 1.00 96.81 174 PHE A C 1
ATOM 1469 O O . PHE A 1 174 ? 24.383 -6.675 -28.745 1.00 96.81 174 PHE A O 1
ATOM 1476 N N . GLY A 1 175 ? 22.485 -7.279 -27.704 1.00 97.19 175 GLY A N 1
ATOM 1477 C CA . GLY A 1 175 ? 22.191 -8.417 -28.578 1.00 97.19 175 GLY A CA 1
ATOM 1478 C C . GLY A 1 175 ? 21.996 -8.006 -30.040 1.00 97.19 175 GLY A C 1
ATOM 1479 O O . GLY A 1 175 ? 22.577 -8.622 -30.935 1.00 97.19 175 GLY A O 1
ATOM 1480 N N . LEU A 1 176 ? 21.254 -6.922 -30.288 1.00 97.19 176 LEU A N 1
ATOM 1481 C CA . LEU A 1 176 ? 21.087 -6.344 -31.627 1.00 97.19 176 LEU A CA 1
ATOM 1482 C C . LEU A 1 176 ? 22.427 -5.903 -32.229 1.00 97.19 176 LEU A C 1
ATOM 1484 O O . LEU A 1 176 ? 22.731 -6.259 -33.368 1.00 97.19 176 LEU A O 1
ATOM 1488 N N . CYS A 1 177 ? 23.258 -5.188 -31.467 1.00 97.19 177 CYS A N 1
ATOM 1489 C CA . CYS A 1 177 ? 24.585 -4.766 -31.918 1.00 97.19 177 CYS A CA 1
ATOM 1490 C C . CYS A 1 177 ? 25.478 -5.959 -32.294 1.00 97.19 177 CYS A C 1
ATOM 1492 O O . CYS A 1 177 ? 26.129 -5.929 -33.338 1.00 97.19 177 CYS A O 1
ATOM 1494 N N . MET A 1 178 ? 25.476 -7.031 -31.496 1.00 96.69 178 MET A N 1
ATOM 1495 C CA . MET A 1 178 ? 26.242 -8.247 -31.795 1.00 96.69 178 MET A CA 1
ATOM 1496 C C . MET A 1 178 ? 25.762 -8.933 -33.081 1.00 96.69 178 MET A C 1
ATOM 1498 O O . MET A 1 178 ? 26.586 -9.361 -33.889 1.00 96.69 178 MET A O 1
ATOM 1502 N N . MET A 1 179 ? 24.447 -8.982 -33.315 1.00 97.00 179 MET A N 1
ATOM 1503 C CA . MET A 1 179 ? 23.879 -9.511 -34.561 1.00 97.00 179 MET A CA 1
ATOM 1504 C C . MET A 1 179 ? 24.325 -8.698 -35.782 1.00 97.00 179 MET A C 1
ATOM 1506 O O . MET A 1 179 ? 24.754 -9.281 -36.778 1.00 97.00 179 MET A O 1
ATOM 1510 N N . PHE A 1 180 ? 24.303 -7.363 -35.699 1.00 96.94 180 PHE A N 1
ATOM 1511 C CA . PHE A 1 180 ? 24.798 -6.500 -36.778 1.00 96.94 180 PHE A CA 1
ATOM 1512 C C . PHE A 1 180 ? 26.283 -6.731 -37.077 1.00 96.94 180 PHE A C 1
ATOM 1514 O O . PHE A 1 180 ? 26.660 -6.832 -38.244 1.00 96.94 180 PHE A O 1
ATOM 1521 N N . MET A 1 181 ? 27.119 -6.877 -36.045 1.00 96.88 181 MET A N 1
ATOM 1522 C CA . MET A 1 181 ? 28.553 -7.153 -36.211 1.00 96.88 181 MET A CA 1
ATOM 1523 C C . MET A 1 181 ? 28.810 -8.501 -36.900 1.00 96.88 181 MET A C 1
ATOM 1525 O O . MET A 1 181 ? 29.714 -8.606 -37.731 1.00 96.88 181 MET A O 1
ATOM 1529 N N . LEU A 1 182 ? 28.007 -9.527 -36.598 1.00 96.44 182 LEU A N 1
ATOM 1530 C CA . LEU A 1 182 ? 28.100 -10.835 -37.253 1.00 96.44 182 LEU A CA 1
ATOM 1531 C C . LEU A 1 182 ? 27.701 -10.769 -38.729 1.00 96.44 182 LEU A C 1
ATOM 1533 O O . LEU A 1 182 ? 28.435 -11.275 -39.577 1.00 96.44 182 LEU A O 1
ATOM 1537 N N . VAL A 1 183 ? 26.581 -10.116 -39.046 1.00 96.81 183 VAL A N 1
ATOM 1538 C CA . VAL A 1 183 ? 26.127 -9.937 -40.435 1.00 96.81 183 VAL A CA 1
ATOM 1539 C C . VAL A 1 183 ? 27.158 -9.149 -41.242 1.00 96.81 183 VAL A C 1
ATOM 1541 O O . VAL A 1 183 ? 27.510 -9.552 -42.347 1.00 96.81 183 VAL A O 1
ATOM 1544 N N . PHE A 1 184 ? 27.704 -8.073 -40.672 1.00 96.31 184 PHE A N 1
ATOM 1545 C CA . PHE A 1 184 ? 28.744 -7.278 -41.323 1.00 96.31 184 PHE A CA 1
ATOM 1546 C C . PHE A 1 184 ? 29.991 -8.114 -41.633 1.00 96.31 184 PHE A C 1
ATOM 1548 O O . PHE A 1 184 ? 30.527 -8.048 -42.737 1.00 96.31 184 PHE A O 1
ATOM 1555 N N . ARG A 1 185 ? 30.417 -8.967 -40.694 1.00 95.12 185 ARG A N 1
ATOM 1556 C CA . ARG A 1 185 ? 31.554 -9.872 -40.896 1.00 95.12 185 ARG A CA 1
ATOM 1557 C C . ARG A 1 185 ? 31.315 -10.896 -42.009 1.00 95.12 185 ARG A C 1
ATOM 1559 O O . ARG A 1 185 ? 32.262 -11.223 -42.710 1.00 95.12 185 ARG A O 1
ATOM 1566 N N . ILE A 1 186 ? 30.087 -11.396 -42.164 1.00 95.62 186 ILE A N 1
ATOM 1567 C CA . ILE A 1 186 ? 29.720 -12.335 -43.239 1.00 95.62 186 ILE A CA 1
ATOM 1568 C C . ILE A 1 186 ? 29.723 -11.646 -44.610 1.00 95.62 186 ILE A C 1
ATOM 1570 O O . ILE A 1 186 ? 30.047 -12.284 -45.597 1.00 95.62 186 ILE A O 1
ATOM 1574 N N . ILE A 1 187 ? 29.354 -10.366 -44.682 1.00 95.88 187 ILE A N 1
ATOM 1575 C CA . ILE A 1 187 ? 29.299 -9.622 -45.952 1.00 95.88 187 ILE A CA 1
ATOM 1576 C C . ILE A 1 187 ? 30.698 -9.215 -46.439 1.00 95.88 187 ILE A C 1
ATOM 1578 O O . ILE A 1 187 ? 30.923 -9.121 -47.642 1.00 95.88 187 ILE A O 1
ATOM 1582 N N . VAL A 1 188 ? 31.616 -8.915 -45.516 1.00 95.56 188 VAL A N 1
ATOM 1583 C CA . VAL A 1 188 ? 32.963 -8.410 -45.843 1.00 95.56 188 VAL A CA 1
ATOM 1584 C C . VAL A 1 188 ? 33.963 -9.528 -46.166 1.00 95.56 188 VAL A C 1
ATOM 1586 O O . VAL A 1 188 ? 34.930 -9.271 -46.883 1.00 95.56 188 VAL A O 1
ATOM 1589 N N . ASN A 1 189 ? 33.750 -10.738 -45.642 1.00 85.38 189 ASN A N 1
ATOM 1590 C CA . ASN A 1 189 ? 34.579 -11.918 -45.917 1.00 85.38 189 ASN A CA 1
ATOM 1591 C C . ASN A 1 189 ? 34.045 -12.724 -47.100 1.00 85.38 189 ASN A C 1
ATOM 1593 O O . ASN A 1 189 ? 34.890 -13.246 -47.858 1.00 85.38 189 ASN A O 1
#

pLDDT: mean 77.48, std 20.76, range [33.47, 97.19]

Secondary structure (DSSP, 8-state):
-EEEEETTEEEEEE-TTPBPTTT--BHHHHHTSS--EEEEEE-SS-EEEEEHHHHHHHHEEEETTEEEE---B-TTT--B--EEEEEEE---TT-----SSS--S-SS------S-----------S----EEEEEEEEHHHHHH-HHHHHHHHHHHTTTHHHHHHHHHHHHHHHHHHHHHHHHHHHH-

Organism: NCBI:txid40302

Sequence (189 aa):
MILLKKDNKIYKEIDVHTLDPISLDSYKNIIENDKLILCILICNTTRYVYRATDIIEMRYSIMFNTIHVYLLKDPISREEVKDVYYFMSKLNKNDVLCNNKEELCNKREILFNKDEISFNNKKKISSKNIIRIFDYVCNERELFQNEKYKKIILNYEYKEDKVCVYVIIILGIFGLCMMFMLVFRIIVN

Radius of gyration: 23.29 Å; chains: 1; bounding box: 54×31×81 Å